Protein AF-A0A1J3IQR0-F1 (afdb_monomer_lite)

Foldseek 3Di:
DVVVVVVVPDDPVCPVLAAPPVVLVVLVVVLVVVVVVVVVVVVVVCVVVCVVVVVPDDDDDDDDPDPPPDDDDPVPCQKDWDWDQDPPDRDTQIAIDGNCCVPDSNVSVNVSRVSVSVRVRSNVVVVVVVVVVVVVVVVVVVVVVVVVVVVVVCVVCVPPDDPPPPDDPVVPPPPPPDDDDDDDDDDDDDDDDDDDDDPDDDDDDD

Secondary structure (DSSP, 8-state):
-HHHHHHHTS-GGGGGGS--HHHHHHHHHHHHHHHHHHHHHHHHHHHHHHHHHTTT-----------------GGG--EEEEEEE-SSSS-EEEEEEETTTTSTTHHHHHHHHHHHHHHHHHHHHHHHHHHHHHHHHHHHHHHHHHHHHHHHHHHH-TT-TT------GGGG----------------------------------

Sequence (206 aa):
KFGKIFKKQMVPEWVEAYMDYNGLKRVLKQIRSYKHGKLTRAASRVSQEAQALHRSFSGLSFHPRHIEHAGGDIEDQVIKVDTVDDDDDSRRLYKTKFLKISEEGGELEESFFRKLDENLNKVNRFYRDKVDEVLEEASLLDKQMDALIALRVKVQRPNADNVNLEKHPSDKVVVDASDSTVRLPGSANTDIVQGIERTSIPEEEA

Organism: Noccaea caerulescens (NCBI:txid107243)

Structure (mmCIF, N/CA/C/O backbone):
data_AF-A0A1J3IQR0-F1
#
_entry.id   AF-A0A1J3IQR0-F1
#
loop_
_atom_site.group_PDB
_atom_site.id
_atom_site.type_symbol
_atom_site.label_atom_id
_atom_site.label_alt_id
_atom_site.label_comp_id
_atom_site.label_asym_id
_atom_site.label_entity_id
_atom_site.label_seq_id
_atom_site.pdbx_PDB_ins_code
_atom_site.Cartn_x
_atom_site.Cartn_y
_atom_site.Cartn_z
_atom_site.occupancy
_atom_site.B_iso_or_equiv
_atom_site.auth_seq_id
_atom_site.auth_comp_id
_atom_site.auth_asym_id
_atom_site.auth_atom_id
_atom_site.pdbx_PDB_model_num
ATOM 1 N N . LYS A 1 1 ? -18.460 7.902 -0.523 1.00 91.19 1 LYS A N 1
ATOM 2 C CA . LYS A 1 1 ? -17.835 8.423 -1.759 1.00 91.19 1 LYS A CA 1
ATOM 3 C C . LYS A 1 1 ? -16.519 7.696 -2.058 1.00 91.19 1 LYS A C 1
ATOM 5 O O . LYS A 1 1 ? -16.532 6.868 -2.956 1.00 91.19 1 LYS A O 1
ATOM 10 N N . PHE A 1 2 ? -15.475 7.857 -1.233 1.00 94.44 2 PHE A N 1
ATOM 11 C CA . PHE A 1 2 ? -14.142 7.255 -1.437 1.00 94.44 2 PHE A CA 1
ATOM 12 C C . PHE A 1 2 ? -14.136 5.763 -1.807 1.00 94.44 2 PHE A C 1
ATOM 14 O O . PHE A 1 2 ? -13.700 5.428 -2.893 1.00 94.44 2 PHE A O 1
ATOM 21 N N . GLY A 1 3 ? -14.709 4.871 -0.987 1.00 93.19 3 GLY A N 1
ATOM 22 C CA . GLY A 1 3 ? -14.643 3.424 -1.264 1.00 93.19 3 GLY A CA 1
ATOM 23 C C . GLY A 1 3 ? -15.242 2.971 -2.608 1.00 93.19 3 GLY A C 1
ATOM 24 O O . GLY A 1 3 ? -14.861 1.921 -3.110 1.00 93.19 3 GLY A O 1
ATOM 25 N N . LYS A 1 4 ? -16.156 3.750 -3.209 1.00 94.31 4 LYS A N 1
ATOM 26 C CA . LYS A 1 4 ? -16.661 3.476 -4.567 1.00 94.31 4 LYS A CA 1
ATOM 27 C C . LYS A 1 4 ? -15.648 3.903 -5.634 1.00 94.31 4 LYS A C 1
ATOM 29 O O . LYS A 1 4 ? -15.462 3.181 -6.601 1.00 94.31 4 LYS A O 1
ATOM 34 N N . ILE A 1 5 ? -15.014 5.061 -5.446 1.00 95.69 5 ILE A N 1
ATOM 35 C CA . ILE A 1 5 ? -13.975 5.591 -6.341 1.00 95.69 5 ILE A CA 1
ATOM 36 C C . ILE A 1 5 ? -12.741 4.691 -6.285 1.00 95.69 5 ILE A C 1
ATOM 38 O O . ILE A 1 5 ? -12.270 4.255 -7.323 1.00 95.69 5 ILE A O 1
ATOM 42 N N . PHE A 1 6 ? -12.311 4.331 -5.075 1.00 94.50 6 PHE A N 1
ATOM 43 C CA . PHE A 1 6 ? -11.181 3.444 -4.827 1.00 94.50 6 PHE A CA 1
ATOM 44 C C . PHE A 1 6 ? -11.299 2.142 -5.625 1.00 94.50 6 PHE A C 1
ATOM 46 O O . PHE A 1 6 ? -10.405 1.829 -6.392 1.00 94.50 6 PHE A O 1
ATOM 53 N N . LYS A 1 7 ? -12.446 1.450 -5.554 1.00 94.12 7 LYS A N 1
ATOM 54 C CA . LYS A 1 7 ? -12.685 0.227 -6.341 1.00 94.12 7 LYS A CA 1
ATOM 55 C C . LYS A 1 7 ? -12.683 0.447 -7.854 1.00 94.12 7 LYS A C 1
ATOM 57 O O . LYS A 1 7 ? -12.247 -0.430 -8.580 1.00 94.12 7 LYS A O 1
ATOM 62 N N . LYS A 1 8 ? -13.206 1.582 -8.331 1.00 95.81 8 LYS A N 1
ATOM 63 C CA . LYS A 1 8 ? -13.244 1.897 -9.769 1.00 95.81 8 LYS A CA 1
ATOM 64 C C . LYS A 1 8 ? -11.861 2.208 -10.343 1.00 95.81 8 LYS A C 1
ATOM 66 O O . LYS A 1 8 ? -11.672 2.042 -11.537 1.00 95.81 8 LYS A O 1
ATOM 71 N N . GLN A 1 9 ? -10.943 2.700 -9.514 1.00 95.94 9 GLN A N 1
ATOM 72 C CA . GLN A 1 9 ? -9.589 3.086 -9.915 1.00 95.94 9 GLN A CA 1
ATOM 73 C C . GLN A 1 9 ? -8.543 1.993 -9.659 1.00 95.94 9 GLN A C 1
ATOM 75 O O . GLN A 1 9 ? -7.365 2.223 -9.911 1.00 95.94 9 GLN A O 1
ATOM 80 N N . MET A 1 10 ? -8.941 0.826 -9.143 1.00 96.00 10 MET A N 1
ATOM 81 C CA . MET A 1 10 ? -8.018 -0.295 -8.977 1.00 96.00 10 MET A CA 1
ATOM 82 C C . MET A 1 10 ? -7.566 -0.817 -10.335 1.00 96.00 10 MET A C 1
ATOM 84 O O . MET A 1 10 ? -8.386 -1.031 -11.227 1.00 96.00 10 MET A O 1
ATOM 88 N N . VAL A 1 11 ? -6.269 -1.081 -10.440 1.00 97.69 11 VAL A N 1
ATOM 89 C CA . VAL A 1 11 ? -5.700 -1.857 -11.541 1.00 97.69 11 VAL A CA 1
ATOM 90 C C . VAL A 1 11 ? -6.171 -3.314 -11.390 1.00 97.69 11 VAL A C 1
ATOM 92 O O . VAL A 1 11 ? -5.931 -3.890 -10.322 1.00 97.69 11 VAL A O 1
ATOM 95 N N . PRO A 1 12 ? -6.873 -3.901 -12.383 1.00 96.81 12 PRO A N 1
ATOM 96 C CA . PRO A 1 12 ? -7.447 -5.250 -12.290 1.00 96.81 12 PRO A CA 1
ATOM 97 C C . PRO A 1 12 ? -6.437 -6.334 -11.905 1.00 96.81 12 PRO A C 1
ATOM 99 O O . PRO A 1 12 ? -6.757 -7.238 -11.137 1.00 96.81 12 PRO A O 1
ATOM 102 N N . GLU A 1 13 ? -5.209 -6.202 -12.387 1.00 97.06 13 GLU A N 1
ATOM 103 C CA . GLU A 1 13 ? -4.102 -7.128 -12.171 1.00 97.06 13 GLU A CA 1
ATOM 104 C C . GLU A 1 13 ? -3.573 -7.077 -10.732 1.00 97.06 13 GLU A C 1
ATOM 106 O O . GLU A 1 13 ? -2.943 -8.023 -10.269 1.00 97.06 13 GLU A O 1
ATOM 111 N N . TRP A 1 14 ? -3.829 -5.986 -10.003 1.00 97.12 14 TRP A N 1
ATOM 112 C CA . TRP A 1 14 ? -3.255 -5.728 -8.678 1.00 97.12 14 TRP A CA 1
ATOM 113 C C . TRP A 1 14 ? -4.305 -5.611 -7.582 1.00 97.12 14 TRP A C 1
ATOM 115 O O . TRP A 1 14 ? -3.983 -5.198 -6.470 1.00 97.12 14 TRP A O 1
ATOM 125 N N . VAL A 1 15 ? -5.564 -5.968 -7.861 1.00 95.44 15 VAL A N 1
ATOM 126 C CA . VAL A 1 15 ? -6.680 -5.860 -6.903 1.00 95.44 15 VAL A CA 1
ATOM 127 C C . VAL A 1 15 ? 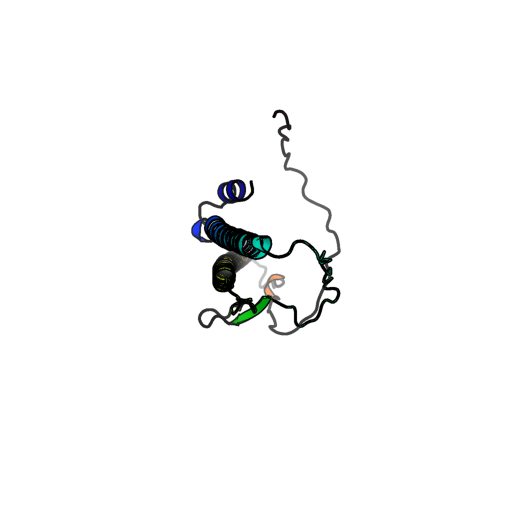-6.325 -6.497 -5.558 1.00 95.44 15 VAL A C 1
ATOM 129 O O . VAL A 1 15 ? -6.624 -5.929 -4.506 1.00 95.44 15 VAL A O 1
ATOM 132 N N . GLU A 1 16 ? -5.637 -7.637 -5.588 1.00 94.56 16 GLU A N 1
ATOM 133 C CA . GLU A 1 16 ? -5.210 -8.356 -4.392 1.00 94.56 16 GLU A CA 1
ATOM 134 C C . GLU A 1 16 ? -4.134 -7.632 -3.592 1.00 94.56 16 GLU A C 1
ATOM 136 O O . GLU A 1 16 ? -4.056 -7.873 -2.397 1.00 94.56 16 GLU A O 1
ATOM 141 N N . ALA A 1 17 ? -3.354 -6.724 -4.178 1.00 96.38 17 ALA A N 1
ATOM 142 C CA . ALA A 1 17 ? -2.321 -5.961 -3.483 1.00 96.38 17 ALA A CA 1
ATOM 143 C C . ALA A 1 17 ? -2.864 -4.711 -2.771 1.00 96.38 17 ALA A C 1
ATOM 145 O O . ALA A 1 17 ? -2.250 -4.218 -1.824 1.00 96.38 17 ALA A O 1
ATOM 146 N N . TYR A 1 18 ? -4.039 -4.213 -3.169 1.00 97.00 18 TYR A N 1
ATOM 147 C CA . TYR A 1 18 ? -4.648 -3.049 -2.529 1.00 97.00 18 TYR A CA 1
ATOM 148 C C . TYR A 1 18 ? -5.092 -3.330 -1.080 1.00 97.00 18 TYR A C 1
ATOM 150 O O . TYR A 1 18 ? -5.371 -4.459 -0.658 1.00 97.00 18 TYR A O 1
ATOM 158 N N . MET A 1 19 ? -5.200 -2.245 -0.312 1.00 96.38 19 MET A N 1
ATOM 159 C CA . MET A 1 19 ? -5.720 -2.228 1.057 1.00 96.38 19 MET A CA 1
ATOM 160 C C . MET A 1 19 ? -7.204 -2.630 1.119 1.00 96.38 19 MET A C 1
ATOM 162 O O . MET A 1 19 ? -8.038 -2.105 0.374 1.00 96.38 19 MET A O 1
ATOM 166 N N . ASP A 1 20 ? -7.575 -3.465 2.095 1.00 95.44 20 ASP A N 1
ATOM 167 C CA . ASP A 1 20 ? -8.969 -3.774 2.425 1.00 95.44 20 ASP A CA 1
ATOM 168 C C . ASP A 1 20 ? -9.644 -2.615 3.177 1.00 95.44 20 ASP A C 1
ATOM 170 O O . ASP A 1 20 ? -9.909 -2.635 4.385 1.00 95.44 20 ASP A O 1
ATOM 174 N N . TYR A 1 21 ? -9.992 -1.581 2.415 1.00 95.44 21 TYR A N 1
ATOM 175 C CA . TYR A 1 21 ? -10.710 -0.416 2.920 1.00 95.44 21 TYR A CA 1
ATOM 176 C C . TYR A 1 21 ? -12.048 -0.781 3.592 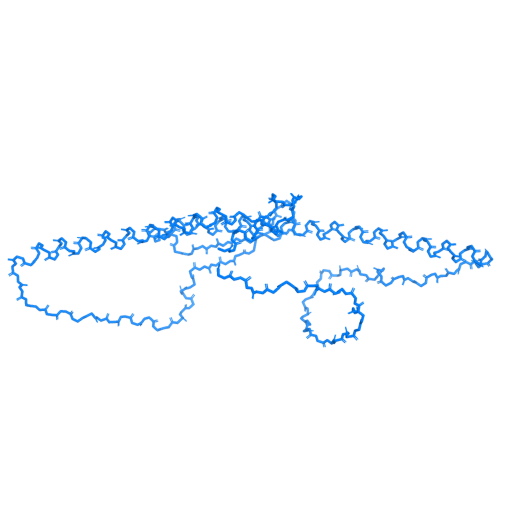1.00 95.44 21 TYR A C 1
ATOM 178 O O . TYR A 1 21 ? -12.469 -0.132 4.554 1.00 95.44 21 TYR A O 1
ATOM 186 N N . ASN A 1 22 ? -12.755 -1.805 3.096 1.00 93.31 22 ASN A N 1
ATOM 187 C CA . ASN A 1 22 ? -14.066 -2.166 3.640 1.00 93.31 22 ASN A CA 1
ATOM 188 C C . ASN A 1 22 ? -13.936 -2.903 4.973 1.00 93.31 22 ASN A C 1
ATOM 190 O O . ASN A 1 22 ? -14.761 -2.670 5.862 1.00 93.31 22 ASN A O 1
ATOM 194 N N . GLY A 1 23 ? -12.916 -3.748 5.121 1.00 92.62 23 GLY A N 1
ATOM 195 C CA . GLY A 1 23 ? -12.539 -4.370 6.385 1.00 92.62 23 GLY A CA 1
ATOM 196 C C . GLY A 1 23 ? -12.196 -3.328 7.439 1.00 92.62 23 GLY A C 1
ATOM 197 O O . GLY A 1 23 ? -12.843 -3.294 8.487 1.00 92.62 23 GLY A O 1
ATOM 198 N N . LEU A 1 24 ? -11.283 -2.402 7.130 1.00 95.06 24 LEU A N 1
ATOM 199 C CA . LEU A 1 24 ? -10.903 -1.315 8.046 1.00 95.06 24 LEU A CA 1
ATOM 200 C C . LEU A 1 24 ? -12.111 -0.462 8.454 1.00 95.06 24 LEU A C 1
ATOM 202 O O . LEU A 1 24 ? -12.362 -0.225 9.638 1.00 95.06 24 LEU A O 1
ATOM 206 N N . LYS A 1 25 ? -12.945 -0.073 7.483 1.00 94.62 25 LYS A N 1
ATOM 207 C CA . LYS A 1 25 ? -14.176 0.680 7.747 1.00 94.62 25 LYS A CA 1
ATOM 208 C C . LYS A 1 25 ? -15.161 -0.087 8.633 1.00 94.62 25 LYS A C 1
ATOM 210 O O . LYS A 1 25 ? -15.891 0.535 9.405 1.00 94.62 25 LYS A O 1
ATOM 215 N N . ARG A 1 26 ? -15.233 -1.415 8.510 1.00 94.12 26 ARG A N 1
ATOM 216 C CA . ARG A 1 26 ? -16.105 -2.259 9.339 1.00 94.12 26 ARG A CA 1
ATOM 217 C C . ARG A 1 26 ? -15.668 -2.224 10.799 1.00 94.12 26 ARG A C 1
ATOM 219 O O . ARG A 1 26 ? -16.522 -2.023 11.656 1.00 94.12 26 ARG A O 1
ATOM 226 N N . VAL A 1 27 ? -14.366 -2.336 11.058 1.00 92.25 27 VAL A N 1
ATOM 227 C CA . VAL A 1 27 ? -13.814 -2.273 12.420 1.00 92.25 27 VAL A CA 1
ATOM 228 C C . VAL A 1 27 ? -14.083 -0.905 13.050 1.00 92.25 27 VAL A C 1
ATOM 230 O O . VAL A 1 27 ? -14.601 -0.831 14.160 1.00 92.25 27 VAL A O 1
ATOM 233 N N . LEU A 1 28 ? -13.885 0.189 12.305 1.00 93.00 28 LEU A N 1
ATOM 234 C CA . LEU A 1 28 ? -14.217 1.537 12.792 1.00 93.00 28 LEU A CA 1
ATOM 235 C C . LEU A 1 28 ? -15.699 1.694 13.164 1.00 93.00 28 LEU A C 1
ATOM 237 O O . LEU A 1 28 ? -16.033 2.345 14.155 1.00 93.00 28 LEU A O 1
ATOM 241 N N . LYS A 1 29 ? -16.611 1.091 12.392 1.00 94.00 29 LYS A N 1
ATOM 242 C CA . LYS A 1 29 ? -18.037 1.087 12.746 1.00 94.00 29 LYS A CA 1
ATOM 243 C C . LYS A 1 29 ? -18.302 0.308 14.031 1.00 94.00 29 LYS A C 1
ATOM 245 O O . LYS A 1 29 ? -19.099 0.775 14.836 1.00 94.00 29 LYS A O 1
ATOM 250 N N . GLN A 1 30 ? -17.645 -0.836 14.225 1.00 91.50 30 GLN A N 1
ATOM 251 C CA . GLN A 1 30 ? -17.775 -1.634 15.448 1.00 91.50 30 GLN A CA 1
ATOM 252 C C . GLN A 1 30 ? -17.313 -0.840 16.675 1.00 91.50 30 GLN A C 1
ATOM 254 O O . GLN A 1 30 ? -18.070 -0.746 17.639 1.00 91.50 30 GLN A O 1
ATOM 259 N N . ILE A 1 31 ? -16.154 -0.176 16.595 1.00 89.88 31 ILE A N 1
ATOM 260 C CA . ILE A 1 31 ? -15.646 0.717 17.652 1.00 89.88 31 ILE A CA 1
ATOM 261 C C . ILE A 1 31 ? -16.669 1.816 17.967 1.00 89.88 31 ILE A C 1
ATOM 263 O O . ILE A 1 31 ? -17.026 2.039 19.125 1.00 89.88 31 ILE A O 1
ATOM 267 N N . ARG A 1 32 ? -17.206 2.487 16.938 1.00 90.94 32 ARG A N 1
ATOM 268 C CA . ARG A 1 32 ? -18.213 3.544 17.126 1.00 90.94 32 ARG A CA 1
ATOM 269 C C . ARG A 1 32 ? -19.480 3.020 17.809 1.00 90.94 32 ARG A C 1
ATOM 271 O O . ARG A 1 32 ? -19.982 3.664 18.729 1.00 90.94 32 ARG A O 1
ATOM 278 N N . SER A 1 33 ? -20.007 1.883 17.356 1.00 90.69 33 SER A N 1
ATOM 279 C CA . SER A 1 33 ? -21.204 1.262 17.934 1.00 90.69 33 SER A CA 1
ATOM 280 C C . SER A 1 33 ? -20.985 0.860 19.391 1.00 90.69 33 SER A C 1
ATOM 282 O O . SER A 1 33 ? -21.850 1.120 20.225 1.00 90.69 33 SER A O 1
ATOM 284 N N . TYR A 1 34 ? -19.816 0.303 19.708 1.00 87.69 34 TYR A N 1
ATOM 285 C CA . TYR A 1 34 ? -19.435 -0.063 21.068 1.00 87.69 34 TYR A CA 1
ATOM 286 C C . TYR A 1 34 ? -19.413 1.157 22.002 1.00 87.69 34 TYR A C 1
ATOM 288 O O . TYR A 1 34 ? -20.077 1.164 23.041 1.00 87.69 34 TYR A O 1
ATOM 296 N N . LYS A 1 35 ? -18.749 2.246 21.587 1.00 86.00 35 LYS A N 1
ATOM 297 C CA . LYS A 1 35 ? -18.692 3.496 22.365 1.00 86.00 35 LYS A CA 1
ATOM 298 C C . LYS A 1 35 ? -20.074 4.111 22.588 1.00 86.00 35 LYS A C 1
ATOM 300 O O . LYS A 1 35 ? -20.382 4.562 23.689 1.00 86.00 35 LYS A O 1
ATOM 305 N N . HIS A 1 36 ? -20.939 4.090 21.574 1.00 83.31 36 HIS A N 1
ATOM 306 C CA . HIS A 1 36 ? -22.300 4.615 21.702 1.00 83.31 36 HIS A CA 1
ATOM 307 C C . HIS A 1 36 ? -23.188 3.757 22.626 1.00 83.31 36 HIS A C 1
ATOM 309 O O . HIS A 1 36 ? -23.952 4.295 23.431 1.00 83.31 36 HIS A O 1
ATOM 315 N N . GLY A 1 37 ? -23.047 2.427 22.579 1.00 80.00 37 GLY A N 1
ATOM 316 C CA . GLY A 1 37 ? -23.699 1.510 23.522 1.00 80.00 37 GLY A CA 1
ATOM 317 C C . GLY A 1 37 ? -23.274 1.745 24.978 1.00 80.00 37 GLY A C 1
ATOM 318 O O . GLY A 1 37 ? -24.093 1.671 25.894 1.00 80.00 37 GLY A O 1
ATOM 319 N N . LYS A 1 38 ? -22.007 2.110 25.208 1.00 77.38 38 LYS A N 1
ATOM 320 C CA . LYS A 1 38 ? -21.496 2.455 26.544 1.00 77.38 38 LYS A CA 1
ATOM 321 C C . LYS A 1 38 ? -22.139 3.730 27.097 1.00 77.38 38 LYS A C 1
ATOM 323 O O . LYS A 1 38 ? -22.610 3.722 28.234 1.00 77.38 38 LYS A O 1
ATOM 328 N N . LEU A 1 39 ? -22.209 4.794 26.292 1.00 69.75 39 LEU A N 1
ATOM 329 C CA . LEU A 1 39 ? -22.808 6.073 26.702 1.00 69.75 39 LEU A CA 1
ATOM 330 C C . LEU A 1 39 ? -24.297 5.932 27.043 1.00 69.75 39 LEU A C 1
ATOM 332 O O . LEU A 1 39 ? -24.757 6.460 28.053 1.00 69.75 39 LEU A O 1
ATOM 336 N N . THR A 1 40 ? -25.041 5.173 26.240 1.00 68.88 40 THR A N 1
ATOM 337 C CA . THR A 1 40 ? -26.475 4.930 26.469 1.00 68.88 40 THR A CA 1
ATOM 338 C C . THR A 1 40 ? -26.729 4.082 27.720 1.00 68.88 40 THR A C 1
ATOM 340 O O . THR A 1 40 ? -27.617 4.407 28.508 1.00 68.88 40 THR A O 1
ATOM 343 N N . ARG A 1 41 ? -25.903 3.056 27.981 1.00 61.97 41 ARG A N 1
ATOM 344 C CA . ARG A 1 41 ? -25.962 2.261 29.223 1.00 61.97 41 ARG A CA 1
ATOM 345 C C . ARG A 1 41 ? -25.614 3.087 30.464 1.00 61.97 41 ARG A C 1
ATOM 347 O O . ARG A 1 41 ? -26.267 2.936 31.494 1.00 61.97 41 ARG A O 1
ATOM 354 N N . ALA A 1 42 ? -24.607 3.953 30.378 1.00 64.81 42 ALA A N 1
ATOM 355 C CA . ALA A 1 42 ? -24.228 4.842 31.474 1.00 64.81 42 ALA A CA 1
ATOM 356 C C . ALA A 1 42 ? -25.344 5.854 31.790 1.00 64.81 42 ALA A C 1
ATOM 358 O O . ALA A 1 42 ? -25.734 5.986 32.947 1.00 64.81 42 ALA A O 1
ATOM 359 N N . ALA A 1 43 ? -25.932 6.485 30.768 1.00 62.22 43 ALA A N 1
ATOM 360 C CA . ALA A 1 43 ? -27.056 7.408 30.933 1.00 62.22 43 ALA A CA 1
ATOM 361 C C . ALA A 1 43 ? -28.305 6.725 31.523 1.00 62.22 43 ALA A C 1
ATOM 363 O O . ALA A 1 43 ? -28.979 7.297 32.377 1.00 62.22 43 ALA A O 1
ATOM 364 N N . SER A 1 44 ? -28.590 5.481 31.123 1.00 61.09 44 SER A N 1
ATOM 365 C CA . SER A 1 44 ? -29.705 4.700 31.673 1.00 61.09 44 SER A CA 1
ATOM 366 C C . SER A 1 44 ? -29.506 4.341 33.150 1.00 61.09 44 SER A C 1
ATOM 368 O O . SER A 1 44 ? -30.463 4.428 33.917 1.00 61.09 44 SER A O 1
ATOM 370 N N . ARG A 1 45 ? -28.276 4.009 33.574 1.00 58.84 45 ARG A N 1
ATOM 371 C CA . ARG A 1 45 ? -27.957 3.755 34.992 1.00 58.84 45 ARG A CA 1
ATOM 372 C C . ARG A 1 45 ? -28.083 5.014 35.841 1.00 58.84 45 ARG A C 1
ATOM 374 O O . ARG A 1 45 ? -28.763 4.976 36.858 1.00 58.84 45 ARG A O 1
ATOM 381 N N . VAL A 1 46 ? -27.527 6.135 35.378 1.00 60.19 46 VAL A N 1
ATOM 382 C CA . VAL A 1 46 ? -27.661 7.432 36.060 1.00 60.19 46 VAL A CA 1
ATOM 383 C C . VAL A 1 46 ? -29.129 7.850 36.155 1.00 60.19 46 VAL A C 1
ATOM 385 O O . VAL A 1 46 ? -29.548 8.370 37.179 1.00 60.19 46 VAL A O 1
ATOM 388 N N . SER A 1 47 ? -29.943 7.580 35.130 1.00 57.75 47 SER A N 1
ATOM 389 C CA . SER A 1 47 ? -31.378 7.878 35.161 1.00 57.75 47 SER A CA 1
ATOM 390 C C . SER A 1 47 ? -32.152 6.993 36.148 1.00 57.75 47 SER A C 1
ATOM 392 O O . SER A 1 47 ? -33.001 7.512 36.866 1.00 57.75 47 SER A O 1
ATOM 394 N N . GLN A 1 48 ? -31.850 5.693 36.241 1.00 56.69 48 GLN A N 1
ATOM 395 C CA . GLN A 1 48 ? -32.478 4.794 37.221 1.00 56.69 48 GLN A CA 1
ATOM 396 C C . GLN A 1 48 ? -32.062 5.116 38.660 1.00 56.69 48 GLN A C 1
ATOM 398 O O . GLN A 1 48 ? -32.892 5.094 39.565 1.00 56.69 48 GLN A O 1
ATOM 403 N N . GLU A 1 49 ? -30.794 5.459 38.872 1.00 53.84 49 GLU A N 1
ATOM 404 C CA . GLU A 1 49 ? -30.251 5.826 40.180 1.00 53.84 49 GLU A CA 1
ATOM 405 C C . GLU A 1 49 ? -30.740 7.218 40.614 1.00 53.84 49 GLU A C 1
ATOM 407 O O . GLU A 1 49 ? -31.161 7.398 41.755 1.00 53.84 49 GLU A O 1
ATOM 412 N N . ALA A 1 50 ? -30.838 8.174 39.682 1.00 54.50 50 ALA A N 1
ATOM 413 C CA . ALA A 1 50 ? -31.492 9.458 39.916 1.00 54.50 50 ALA A CA 1
ATOM 414 C C . ALA A 1 50 ? -32.987 9.292 40.218 1.00 54.50 50 ALA A C 1
ATOM 416 O O . ALA A 1 50 ? -33.479 9.971 41.108 1.00 54.50 50 ALA A O 1
ATOM 417 N N . GLN A 1 51 ? -33.707 8.378 39.552 1.00 54.22 51 GLN A N 1
ATOM 418 C CA . GLN A 1 51 ? -35.113 8.074 39.866 1.00 54.22 51 GLN A CA 1
ATOM 419 C C . GLN A 1 51 ? -35.281 7.369 41.223 1.00 54.22 51 GLN A C 1
ATOM 421 O O . GLN A 1 51 ? -36.257 7.636 41.924 1.00 54.22 51 GLN A O 1
ATOM 426 N N . ALA A 1 52 ? -34.333 6.519 41.629 1.00 55.62 52 ALA A N 1
ATOM 427 C CA . ALA A 1 52 ? -34.327 5.890 42.950 1.00 55.62 52 ALA A CA 1
ATOM 428 C C . ALA A 1 52 ? -34.027 6.899 44.078 1.00 55.62 52 ALA A C 1
ATOM 430 O O . ALA A 1 52 ? -34.625 6.819 45.151 1.00 55.62 52 ALA A O 1
ATOM 431 N N . LEU A 1 53 ? -33.153 7.880 43.826 1.00 53.25 53 LEU A N 1
ATOM 432 C CA . LEU A 1 53 ? -32.767 8.919 44.791 1.00 53.25 53 LEU A CA 1
ATOM 433 C C . LEU A 1 53 ? -33.721 10.132 44.802 1.00 53.25 53 LEU A C 1
ATOM 435 O O . LEU A 1 53 ? -33.858 10.794 45.833 1.00 53.25 53 LEU A O 1
ATOM 439 N N . HIS A 1 54 ? -34.466 10.383 43.716 1.00 47.25 54 HIS A N 1
ATOM 440 C CA . HIS A 1 54 ? -35.483 11.447 43.649 1.00 47.25 54 HIS A CA 1
ATOM 441 C C . HIS A 1 54 ? -36.727 11.190 44.509 1.00 47.25 54 HIS A C 1
ATOM 443 O O . HIS A 1 54 ? -37.601 12.054 44.588 1.00 47.25 54 HIS A O 1
ATOM 449 N N . ARG A 1 55 ? -36.826 10.032 45.175 1.00 54.56 55 ARG A N 1
ATOM 450 C CA . ARG A 1 55 ? -37.929 9.744 46.099 1.00 54.56 55 ARG A CA 1
ATOM 451 C C . ARG A 1 55 ? -37.752 10.383 47.484 1.00 54.56 55 ARG A C 1
ATOM 453 O O . ARG A 1 55 ? -38.727 10.384 48.229 1.00 54.56 55 ARG A O 1
ATOM 460 N N . SER A 1 56 ? -36.588 10.965 47.816 1.00 46.69 56 SER A N 1
ATOM 461 C CA . SER A 1 56 ? -36.384 11.490 49.179 1.00 46.69 56 SER A CA 1
ATOM 462 C C . SER A 1 56 ? -35.786 12.889 49.343 1.00 46.69 56 SER A C 1
ATOM 464 O O . SER A 1 56 ? -36.074 13.463 50.383 1.00 46.69 56 SER A O 1
ATOM 466 N N . PHE A 1 57 ? -35.034 13.501 48.415 1.00 46.25 57 PHE A N 1
ATOM 467 C CA . PHE A 1 57 ? -34.491 14.856 48.669 1.00 46.25 57 PHE A CA 1
ATOM 468 C C . PHE A 1 57 ? -34.274 15.682 47.388 1.00 46.25 57 PHE A C 1
ATOM 470 O O . PHE A 1 57 ? -33.232 15.597 46.744 1.00 46.25 57 PHE A O 1
ATOM 477 N N . SER A 1 58 ? -35.247 16.531 47.039 1.00 48.91 58 SER A N 1
ATOM 478 C CA . SER A 1 58 ? -35.064 17.615 46.064 1.00 48.91 58 SER A CA 1
ATOM 479 C C . SER A 1 58 ? -34.493 18.842 46.766 1.00 48.91 58 SER A C 1
ATOM 481 O O . SER A 1 58 ? -35.216 19.563 47.449 1.00 48.91 58 SER A O 1
ATOM 483 N N . GLY A 1 59 ? -33.202 19.092 46.574 1.00 51.69 59 GLY A N 1
ATOM 484 C CA . GLY A 1 59 ? -32.580 20.352 46.959 1.00 51.69 59 GLY A CA 1
ATOM 485 C C . GLY A 1 59 ? -31.089 20.204 47.179 1.00 51.69 59 GLY A C 1
ATOM 486 O O . GLY A 1 59 ? -30.682 20.013 48.313 1.00 51.69 59 GLY A O 1
ATOM 487 N N . LEU A 1 60 ? -30.301 20.274 46.103 1.00 47.78 60 LEU A N 1
ATOM 488 C CA . LEU A 1 60 ? -28.940 20.828 46.068 1.00 47.78 60 LEU A CA 1
ATOM 489 C C . LEU A 1 60 ? -28.430 20.755 44.621 1.00 47.78 60 LEU A C 1
ATOM 491 O O . LEU A 1 60 ? -28.127 19.691 44.085 1.00 47.78 60 LEU A O 1
ATOM 495 N N . SER A 1 61 ? -28.388 21.912 43.971 1.00 43.59 61 SER A N 1
ATOM 496 C CA . SER A 1 61 ? -27.882 22.104 42.616 1.00 43.59 61 SER A CA 1
ATOM 497 C C . SER A 1 61 ? -26.368 21.872 42.586 1.00 43.59 61 SER A C 1
ATOM 499 O O . SER A 1 61 ? -25.615 22.666 43.145 1.00 43.59 61 SER A O 1
ATOM 501 N N . PHE A 1 62 ? -25.903 20.815 41.919 1.00 39.28 62 PHE A N 1
ATOM 502 C CA . PHE A 1 62 ? -24.477 20.610 41.657 1.00 39.28 62 PHE A CA 1
ATOM 503 C C . PHE A 1 62 ? -24.087 21.253 40.322 1.00 39.28 62 PHE A C 1
ATOM 505 O O . PHE A 1 62 ? -24.557 20.858 39.257 1.00 39.28 62 PHE A O 1
ATOM 512 N N . HIS A 1 63 ? -23.216 22.260 40.391 1.00 42.53 63 HIS A N 1
ATOM 513 C CA . HIS A 1 63 ? -22.525 22.830 39.237 1.00 42.53 63 HIS A CA 1
ATOM 514 C C . HIS A 1 63 ? -21.546 21.794 38.656 1.00 42.53 63 HIS A C 1
ATOM 516 O O . HIS A 1 63 ? -20.692 21.300 39.401 1.00 42.53 63 HIS A O 1
ATOM 522 N N . PRO A 1 64 ? -21.594 21.475 37.350 1.00 42.75 64 PRO A N 1
ATOM 523 C CA . PRO A 1 64 ? -20.558 20.668 36.727 1.00 42.75 64 PRO A CA 1
ATOM 524 C C . PRO A 1 64 ? -19.279 21.504 36.635 1.00 42.75 64 PRO A C 1
ATOM 526 O O . PRO A 1 64 ? -19.236 22.517 35.938 1.00 42.75 64 PRO A O 1
ATOM 529 N N . ARG A 1 65 ? -18.223 21.085 37.341 1.00 39.72 65 ARG A N 1
ATOM 530 C CA . ARG A 1 65 ? -16.871 21.589 37.082 1.00 39.72 65 ARG A CA 1
ATOM 531 C C . ARG A 1 65 ? -16.433 21.094 35.707 1.00 39.72 65 ARG A C 1
ATOM 533 O O . ARG A 1 65 ? -16.262 19.897 35.496 1.00 39.72 65 ARG A O 1
ATOM 540 N N . HIS A 1 66 ? -16.271 22.045 34.799 1.00 39.81 66 HIS A N 1
ATOM 541 C CA . HIS A 1 66 ? -15.561 21.905 33.540 1.00 39.81 66 HIS A CA 1
ATOM 542 C C . HIS A 1 66 ? -14.106 21.518 33.857 1.00 39.81 66 HIS A C 1
ATOM 544 O O . HIS A 1 66 ? -13.367 22.312 34.436 1.00 39.81 66 HIS A O 1
ATOM 550 N N . ILE A 1 67 ? -13.719 20.272 33.570 1.00 45.00 67 ILE A N 1
ATOM 551 C CA . ILE A 1 67 ? -12.309 19.872 33.561 1.00 45.00 67 ILE A CA 1
ATOM 552 C C . ILE A 1 67 ? -11.799 20.184 32.160 1.00 45.00 67 ILE A C 1
ATOM 554 O O . ILE A 1 67 ? -11.973 19.412 31.219 1.00 45.00 67 ILE A O 1
ATOM 558 N N . GLU A 1 68 ? -11.218 21.370 32.030 1.00 43.03 68 GLU A N 1
ATOM 559 C CA . GLU A 1 68 ? -10.389 21.740 30.893 1.00 43.03 68 GLU A CA 1
ATOM 560 C C . GLU A 1 68 ? -9.069 20.988 31.029 1.00 43.03 68 GLU A C 1
ATOM 562 O O . GLU A 1 68 ? -8.229 21.325 31.862 1.00 43.03 68 GLU A O 1
ATOM 567 N N . HIS A 1 69 ? -8.881 19.946 30.223 1.00 45.97 69 HIS A N 1
ATOM 568 C CA . HIS A 1 69 ? -7.554 19.387 29.999 1.00 45.97 69 HIS A CA 1
ATOM 569 C C . HIS A 1 69 ? -6.787 20.329 29.066 1.00 45.97 69 HIS A C 1
ATOM 571 O O . HIS A 1 69 ? -6.770 20.165 27.848 1.00 45.97 69 HIS A O 1
ATOM 577 N N . ALA A 1 70 ? -6.194 21.360 29.664 1.00 48.56 70 ALA A N 1
ATOM 578 C CA . ALA A 1 70 ? -5.148 22.168 29.064 1.00 48.56 70 ALA A CA 1
ATOM 579 C C . ALA A 1 70 ? -3.789 21.584 29.477 1.00 48.56 70 ALA A C 1
ATOM 581 O O . ALA A 1 70 ? -3.461 21.561 30.661 1.00 48.56 70 ALA A O 1
ATOM 582 N N . GLY A 1 71 ? -3.005 21.121 28.503 1.00 41.62 71 GLY A N 1
ATOM 583 C CA . GLY A 1 71 ? -1.621 20.691 28.712 1.00 41.62 71 GLY A CA 1
ATOM 584 C C . GLY A 1 71 ? -1.304 19.414 27.949 1.00 41.62 71 GLY A C 1
ATOM 585 O O . GLY A 1 71 ? -1.585 18.325 28.430 1.00 41.62 71 GLY A O 1
ATOM 586 N N . GLY A 1 72 ? -0.735 19.558 26.750 1.00 49.12 72 GLY A N 1
ATOM 587 C CA . GLY A 1 72 ? -0.155 18.444 26.005 1.00 49.12 72 GLY A CA 1
ATOM 588 C C . GLY A 1 72 ? 1.083 17.939 26.733 1.00 49.12 72 GLY A C 1
ATOM 589 O O . GLY A 1 72 ? 2.176 18.460 26.526 1.00 49.12 72 GLY A O 1
ATOM 590 N N . ASP A 1 73 ? 0.875 16.968 27.614 1.00 50.22 73 ASP A N 1
ATOM 591 C CA . ASP A 1 73 ? 1.927 16.205 28.263 1.00 50.22 73 ASP A CA 1
ATOM 592 C C . ASP A 1 73 ? 2.386 15.074 27.331 1.00 50.22 73 ASP A C 1
ATOM 594 O O . ASP A 1 73 ? 1.591 14.454 26.623 1.00 50.22 73 ASP A O 1
ATOM 598 N N . ILE A 1 74 ? 3.686 14.798 27.330 1.00 52.34 74 ILE A N 1
ATOM 599 C CA . ILE A 1 74 ? 4.329 13.735 26.546 1.00 52.34 74 ILE A CA 1
ATOM 600 C C . ILE A 1 74 ? 3.774 12.355 26.965 1.00 52.34 74 ILE A C 1
ATOM 602 O O . ILE A 1 74 ? 3.829 11.408 26.176 1.00 52.34 74 ILE A O 1
ATOM 606 N N . GLU A 1 75 ? 3.171 12.273 28.158 1.00 52.91 75 GLU A N 1
ATOM 607 C CA . GLU A 1 75 ? 2.441 11.124 28.708 1.00 52.91 75 GLU A CA 1
ATOM 608 C C . GLU A 1 75 ? 1.080 10.837 28.035 1.00 52.91 75 GLU A C 1
ATOM 610 O O . GLU A 1 75 ? 0.565 9.728 28.168 1.00 52.91 75 GLU A O 1
ATOM 615 N N . ASP A 1 76 ? 0.511 11.759 27.244 1.00 60.62 76 ASP A N 1
ATOM 616 C CA . ASP A 1 76 ? -0.764 11.532 26.531 1.00 60.62 76 ASP A CA 1
ATOM 617 C C . ASP A 1 76 ? -0.573 10.890 25.137 1.00 60.62 76 ASP A C 1
ATOM 619 O O . ASP A 1 76 ? -1.494 10.814 24.318 1.00 60.62 76 ASP A O 1
ATOM 623 N N . GLN A 1 77 ? 0.631 10.389 24.835 1.00 60.97 77 GLN A N 1
ATOM 624 C CA . GLN A 1 77 ? 0.897 9.641 23.604 1.00 60.97 77 GLN A CA 1
ATOM 625 C C . GLN A 1 77 ? 0.192 8.282 23.622 1.00 60.97 77 GLN A C 1
ATOM 627 O O . GLN A 1 77 ? 0.716 7.274 24.074 1.00 60.97 77 GLN A O 1
ATOM 632 N N . VAL A 1 78 ? -1.016 8.234 23.069 1.00 79.00 78 VAL A N 1
ATOM 633 C CA . VAL A 1 78 ? -1.837 7.014 23.011 1.00 79.00 78 VAL A CA 1
ATOM 634 C C . VAL A 1 78 ? -1.339 6.002 21.970 1.00 79.00 78 VAL A C 1
ATOM 636 O O . VAL A 1 78 ? -1.654 4.813 22.049 1.00 79.00 78 VAL A O 1
ATOM 639 N N . ILE A 1 79 ? -0.594 6.464 20.967 1.00 87.19 79 ILE A N 1
ATOM 640 C CA . ILE A 1 79 ? -0.204 5.680 19.793 1.00 87.19 79 ILE A CA 1
ATOM 641 C C . ILE A 1 79 ? 1.302 5.815 19.601 1.00 87.19 79 ILE A C 1
ATOM 643 O O . ILE A 1 79 ? 1.804 6.921 19.415 1.00 87.19 79 ILE A O 1
ATOM 647 N N . LYS A 1 80 ? 2.004 4.682 19.587 1.00 88.69 80 LYS A N 1
ATOM 648 C CA . LYS A 1 80 ? 3.426 4.599 19.251 1.00 88.69 80 LYS A CA 1
ATOM 649 C C . LYS A 1 80 ? 3.603 3.754 17.995 1.00 88.69 80 LYS A C 1
ATOM 651 O O . LYS A 1 80 ? 3.056 2.660 17.923 1.00 88.69 80 LYS A O 1
ATOM 656 N N . VAL A 1 81 ? 4.373 4.235 17.024 1.00 90.19 81 VAL A N 1
ATOM 657 C CA . VAL A 1 81 ? 4.694 3.486 15.800 1.00 90.19 81 VAL A CA 1
ATOM 658 C C . VAL A 1 81 ? 6.161 3.079 15.846 1.00 90.19 81 VAL A C 1
ATOM 660 O O . VAL A 1 81 ? 7.033 3.930 15.995 1.00 90.19 81 VAL A O 1
ATOM 663 N N . ASP A 1 82 ? 6.418 1.782 15.720 1.00 90.12 82 ASP A N 1
ATOM 664 C CA . ASP A 1 82 ? 7.750 1.195 15.652 1.00 90.12 82 ASP A CA 1
ATOM 665 C C . ASP A 1 82 ? 8.000 0.651 14.233 1.00 90.12 82 ASP A C 1
ATOM 667 O O . ASP A 1 82 ? 7.072 0.238 13.530 1.00 90.12 82 ASP A O 1
ATOM 671 N N . THR A 1 83 ? 9.267 0.619 13.822 1.00 89.56 83 THR A N 1
ATOM 672 C CA . THR A 1 83 ? 9.714 -0.129 12.640 1.00 89.56 83 THR A CA 1
ATOM 673 C C . THR A 1 83 ? 10.437 -1.384 13.095 1.00 89.56 83 THR A C 1
ATOM 675 O O . THR A 1 83 ? 11.357 -1.288 13.907 1.00 89.56 83 THR A O 1
ATOM 678 N N . VAL A 1 84 ? 10.027 -2.534 12.577 1.00 87.06 84 VAL A N 1
ATOM 679 C CA . VAL A 1 84 ? 10.607 -3.847 12.872 1.00 87.06 84 VAL A CA 1
ATOM 680 C C . VAL A 1 84 ? 11.232 -4.376 11.590 1.00 87.06 84 VAL A C 1
ATOM 682 O O . VAL A 1 84 ? 10.655 -4.186 10.522 1.00 87.06 84 VAL A O 1
ATOM 685 N N . ASP A 1 85 ? 12.397 -4.999 11.677 1.00 84.12 85 ASP A N 1
ATOM 686 C CA . ASP A 1 85 ? 12.998 -5.653 10.518 1.00 84.12 85 ASP A CA 1
ATOM 687 C C . ASP A 1 85 ? 12.235 -6.954 10.213 1.00 84.12 85 ASP A C 1
ATOM 689 O O . ASP A 1 85 ? 11.832 -7.676 11.126 1.00 84.12 85 ASP A O 1
ATOM 693 N N . ASP A 1 86 ? 11.953 -7.199 8.936 1.00 78.81 86 ASP A N 1
ATOM 694 C CA . ASP A 1 86 ? 11.361 -8.445 8.450 1.00 78.81 86 ASP A CA 1
ATOM 695 C C . ASP A 1 86 ? 12.473 -9.498 8.340 1.00 78.81 86 ASP A C 1
ATOM 697 O O . ASP A 1 86 ? 13.459 -9.285 7.631 1.00 78.81 86 ASP A O 1
ATOM 701 N N . ASP A 1 87 ? 12.331 -10.612 9.061 1.00 70.81 87 ASP A N 1
ATOM 702 C CA . ASP A 1 87 ? 13.345 -11.675 9.126 1.00 70.81 87 ASP A CA 1
ATOM 703 C C . ASP A 1 87 ? 13.565 -12.368 7.765 1.00 70.81 87 ASP A C 1
ATOM 705 O O . ASP A 1 87 ? 14.626 -12.948 7.537 1.00 70.81 87 ASP A O 1
ATOM 709 N N . ASP A 1 88 ? 12.572 -12.328 6.869 1.00 69.50 88 ASP A N 1
ATOM 710 C CA . ASP A 1 88 ? 12.589 -13.033 5.575 1.00 69.50 88 ASP A CA 1
ATOM 711 C C . ASP A 1 88 ? 13.198 -12.193 4.438 1.00 69.50 88 ASP A C 1
ATOM 713 O O . ASP A 1 88 ? 13.772 -12.704 3.480 1.00 69.50 88 ASP A O 1
ATOM 717 N N . ASP A 1 89 ? 13.085 -10.876 4.539 1.00 65.25 89 ASP A N 1
ATOM 718 C CA . ASP A 1 89 ? 13.250 -9.969 3.413 1.00 65.25 89 ASP A CA 1
ATOM 719 C C . ASP A 1 89 ? 13.628 -8.622 4.002 1.00 65.25 89 ASP A C 1
ATOM 721 O O . ASP A 1 89 ? 12.696 -7.924 4.356 1.00 65.25 89 ASP A O 1
ATOM 725 N N . SER A 1 90 ? 14.935 -8.327 4.177 1.00 69.44 90 SER A N 1
ATOM 726 C CA . SER A 1 90 ? 15.649 -7.200 4.851 1.00 69.44 90 SER A CA 1
ATOM 727 C C . SER A 1 90 ? 14.997 -5.796 4.846 1.00 69.44 90 SER A C 1
ATOM 729 O O . SER A 1 90 ? 15.640 -4.761 4.646 1.00 69.44 90 SER A O 1
ATOM 731 N N . ARG A 1 91 ? 13.695 -5.731 5.045 1.00 79.62 91 ARG A N 1
ATOM 732 C CA . ARG A 1 91 ? 12.765 -4.654 4.761 1.00 79.62 91 ARG A CA 1
ATOM 733 C C . ARG A 1 91 ? 12.042 -4.360 6.060 1.00 79.62 91 ARG A C 1
ATOM 735 O O . ARG A 1 91 ? 11.804 -5.221 6.898 1.00 79.62 91 ARG A O 1
ATOM 742 N N . ARG A 1 92 ? 11.700 -3.092 6.242 1.00 85.56 92 ARG A N 1
ATOM 743 C CA . ARG A 1 92 ? 11.102 -2.613 7.487 1.00 85.56 92 ARG A CA 1
ATOM 744 C C . ARG A 1 92 ? 9.588 -2.771 7.436 1.00 85.56 92 ARG A C 1
ATOM 746 O O . ARG A 1 92 ? 8.938 -2.228 6.541 1.00 85.56 92 ARG A O 1
ATOM 753 N N . LEU A 1 93 ? 9.038 -3.449 8.432 1.00 89.69 93 LEU A N 1
ATOM 754 C CA . LEU A 1 93 ? 7.614 -3.531 8.719 1.00 89.69 93 LEU A CA 1
ATOM 755 C C . LEU A 1 93 ? 7.219 -2.452 9.721 1.00 89.69 93 LEU A C 1
ATOM 757 O O . LEU A 1 93 ? 7.919 -2.184 10.698 1.00 89.69 93 LEU A O 1
ATOM 761 N N . TYR A 1 94 ? 6.060 -1.851 9.499 1.00 91.81 94 TYR A N 1
ATOM 762 C CA . TYR A 1 94 ? 5.456 -0.915 10.433 1.00 91.81 94 TYR A CA 1
ATOM 763 C C . TYR A 1 94 ? 4.604 -1.675 11.441 1.00 91.81 94 TYR A C 1
ATOM 765 O O . TYR A 1 94 ? 3.816 -2.546 11.064 1.00 91.81 94 TYR A O 1
ATOM 773 N N . LYS A 1 95 ? 4.760 -1.336 12.721 1.00 93.06 95 LYS A N 1
ATOM 774 C CA . LYS A 1 95 ? 3.946 -1.885 13.801 1.00 93.06 95 LYS A CA 1
ATOM 775 C C . LYS A 1 95 ? 3.514 -0.781 14.748 1.00 93.06 95 LYS A C 1
ATOM 777 O O . LYS A 1 95 ? 4.335 -0.078 15.332 1.00 93.06 95 LYS A O 1
ATOM 782 N N . THR A 1 96 ? 2.217 -0.677 14.949 1.00 92.56 96 THR A N 1
ATOM 783 C CA . THR A 1 96 ? 1.591 0.305 15.812 1.00 92.56 96 THR A CA 1
ATOM 784 C C . THR A 1 96 ? 1.254 -0.335 17.155 1.00 92.56 96 THR A C 1
ATOM 786 O O . THR A 1 96 ? 0.577 -1.359 17.238 1.00 92.56 96 THR A O 1
ATOM 789 N N . LYS A 1 97 ? 1.721 0.284 18.238 1.00 88.81 97 LYS A N 1
ATOM 790 C CA . LYS A 1 97 ? 1.377 -0.044 19.621 1.00 88.81 97 LYS A CA 1
ATOM 791 C C . LYS A 1 97 ? 0.385 0.987 20.140 1.00 88.81 97 LYS A C 1
ATOM 793 O O . LYS A 1 97 ? 0.695 2.174 20.245 1.00 88.81 97 LYS A O 1
ATOM 798 N N . PHE A 1 98 ? -0.806 0.517 20.482 1.00 87.12 98 PHE A N 1
ATOM 799 C CA . PHE A 1 98 ? -1.821 1.316 21.155 1.00 87.12 98 PHE A CA 1
ATOM 800 C C . PHE A 1 98 ? -1.605 1.209 22.669 1.00 87.12 98 PHE A C 1
ATOM 802 O O . PHE A 1 98 ? -1.578 0.109 23.203 1.00 87.12 98 PHE A O 1
ATOM 809 N N . LEU A 1 99 ? -1.407 2.322 23.377 1.00 82.94 99 LEU A N 1
ATOM 810 C CA . LEU A 1 99 ? -1.054 2.291 24.806 1.00 82.94 99 LEU A CA 1
ATOM 811 C C . LEU A 1 99 ? -2.277 2.211 25.736 1.00 82.94 99 LEU A C 1
ATOM 813 O O . LEU A 1 99 ? -2.136 1.882 26.909 1.00 82.94 99 LEU A O 1
ATOM 817 N N . LYS A 1 100 ? -3.490 2.442 25.214 1.00 80.19 100 LYS A N 1
ATOM 818 C CA . LYS A 1 100 ? -4.760 2.356 25.964 1.00 80.19 100 LYS A CA 1
ATOM 819 C C . LYS A 1 100 ? -5.452 0.986 25.830 1.00 80.19 100 LYS A C 1
ATOM 821 O O . LYS A 1 100 ? -6.667 0.899 25.968 1.00 80.19 100 LYS A O 1
ATOM 826 N N . ILE A 1 101 ? -4.700 -0.094 25.573 1.00 76.44 101 ILE A N 1
ATOM 827 C CA . ILE A 1 101 ? -5.255 -1.465 25.468 1.00 76.44 101 ILE A CA 1
ATOM 828 C C . ILE A 1 101 ? -5.960 -1.883 26.765 1.00 76.44 101 ILE A C 1
ATOM 830 O O . ILE A 1 101 ? -7.014 -2.506 26.712 1.00 76.44 101 ILE A O 1
ATOM 834 N N . SER A 1 102 ? -5.415 -1.496 27.924 1.00 71.25 102 SER A N 1
ATOM 835 C CA . SER A 1 102 ? -5.969 -1.838 29.242 1.00 71.25 102 SER A CA 1
ATOM 836 C C . SER A 1 102 ? -7.302 -1.146 29.565 1.00 71.25 102 SER A C 1
ATOM 838 O O . SER A 1 102 ? -7.920 -1.458 30.581 1.00 71.25 102 SER A O 1
ATOM 840 N N . GLU A 1 103 ? -7.746 -0.186 28.748 1.00 78.25 103 GLU A N 1
ATOM 841 C CA . GLU A 1 103 ? -9.037 0.477 28.918 1.00 78.25 103 GLU A CA 1
ATOM 842 C C . GLU A 1 103 ? -10.174 -0.388 28.351 1.00 78.25 103 GLU A C 1
ATOM 844 O O . GLU A 1 103 ? -10.028 -1.055 27.328 1.00 78.25 103 GLU A O 1
ATOM 849 N N . GLU A 1 104 ? -11.348 -0.358 28.989 1.00 69.19 104 GLU A N 1
ATOM 850 C CA . GLU A 1 104 ? -12.530 -1.087 28.520 1.00 69.19 104 GLU A CA 1
ATOM 851 C C . GLU A 1 104 ? -12.929 -0.641 27.097 1.00 69.19 104 GLU A C 1
ATOM 853 O O . GLU A 1 104 ? -13.500 0.439 26.899 1.00 69.19 104 GLU A O 1
ATOM 858 N N . GLY A 1 105 ? -12.644 -1.506 26.118 1.00 74.06 105 GLY A N 1
ATOM 859 C CA . GLY A 1 105 ? -12.843 -1.269 24.688 1.00 74.06 105 GLY A CA 1
ATOM 860 C C . GLY A 1 105 ? -11.555 -1.263 23.865 1.00 74.06 105 GLY A C 1
ATOM 861 O O . GLY A 1 105 ? -11.646 -1.511 22.669 1.00 74.06 105 GLY A O 1
ATOM 862 N N . GLY A 1 106 ? -10.385 -1.079 24.490 1.00 82.62 106 GLY A N 1
ATOM 863 C CA . GLY A 1 106 ? -9.091 -0.887 23.823 1.00 82.62 106 GLY A CA 1
ATOM 864 C C . GLY A 1 106 ? -8.639 -2.034 22.914 1.00 82.62 106 GLY A C 1
ATOM 865 O O . GLY A 1 106 ? -7.897 -1.798 21.963 1.00 82.62 106 GLY A O 1
ATOM 866 N N . GLU A 1 107 ? -9.141 -3.252 23.130 1.00 85.81 107 GLU A N 1
ATOM 867 C CA . GLU A 1 107 ? -8.929 -4.407 22.245 1.00 85.81 107 GLU A CA 1
ATOM 868 C C . GLU A 1 107 ? -9.471 -4.170 20.822 1.00 85.81 107 GLU A C 1
ATOM 870 O O . GLU A 1 107 ? -8.910 -4.659 19.837 1.00 85.81 107 GLU A O 1
ATOM 875 N N . LEU A 1 108 ? -10.566 -3.408 20.680 1.00 86.12 108 LEU A N 1
ATOM 876 C CA . LEU A 1 108 ? -11.137 -3.094 19.369 1.00 86.12 108 LEU A CA 1
ATOM 877 C C . LEU A 1 108 ? -10.222 -2.132 18.607 1.00 86.12 108 LEU A C 1
ATOM 879 O O . LEU A 1 108 ? -9.950 -2.359 17.426 1.00 86.12 108 LEU A O 1
ATOM 883 N N . GLU A 1 109 ? -9.723 -1.095 19.275 1.00 90.12 109 GLU A N 1
ATOM 884 C CA . GLU A 1 109 ? -8.725 -0.170 18.744 1.00 90.12 109 GLU A CA 1
ATOM 885 C C . GLU A 1 109 ? -7.407 -0.880 18.409 1.00 90.12 109 GLU A C 1
ATOM 887 O O . GLU A 1 109 ? -6.876 -0.681 17.317 1.00 90.12 109 GLU A O 1
ATOM 892 N N . GLU A 1 110 ? -6.911 -1.764 19.274 1.00 90.94 110 GLU A N 1
ATOM 893 C CA . GLU A 1 110 ? -5.721 -2.575 18.989 1.00 90.94 110 GLU A CA 1
ATOM 894 C C . GLU A 1 110 ? -5.927 -3.442 17.742 1.00 90.94 110 GLU A C 1
ATOM 896 O O . GLU A 1 110 ? -5.092 -3.463 16.838 1.00 90.94 110 GLU A O 1
ATOM 901 N N . SER A 1 111 ? -7.081 -4.110 17.639 1.00 89.75 111 SER A N 1
ATOM 902 C CA . SER A 1 111 ? -7.414 -4.924 16.468 1.00 89.75 111 SER A CA 1
ATOM 903 C C . SER A 1 111 ? -7.504 -4.096 15.182 1.00 89.75 111 SER A C 1
ATOM 905 O O . SER A 1 111 ? -7.214 -4.611 14.097 1.00 89.75 111 SER A O 1
ATOM 907 N N . PHE A 1 112 ? -7.896 -2.821 15.290 1.00 93.44 112 PHE A N 1
ATOM 908 C CA . PHE A 1 112 ? -7.893 -1.884 14.175 1.00 93.44 112 PHE A CA 1
ATOM 909 C C . PHE A 1 112 ? -6.467 -1.548 13.746 1.00 93.44 112 PHE A C 1
ATOM 911 O O . PHE A 1 112 ? -6.170 -1.677 12.561 1.00 93.44 112 PHE A O 1
ATOM 918 N N . PHE A 1 113 ? -5.593 -1.170 14.682 1.00 94.94 113 PHE A N 1
ATOM 919 C CA . PHE A 1 113 ? -4.199 -0.843 14.374 1.00 94.94 113 PHE A CA 1
ATOM 920 C C . PHE A 1 113 ? -3.440 -2.041 13.810 1.00 94.94 113 PHE A C 1
ATOM 922 O O . PHE A 1 113 ? -2.791 -1.902 12.780 1.00 94.94 113 PHE A O 1
ATOM 929 N N . ARG A 1 114 ? -3.641 -3.241 14.366 1.00 93.88 114 ARG A N 1
ATOM 930 C CA . ARG A 1 114 ? -3.079 -4.478 13.807 1.00 93.88 114 ARG A CA 1
ATOM 931 C C . ARG A 1 114 ? -3.485 -4.680 12.345 1.00 93.88 114 ARG A C 1
ATOM 933 O O . ARG A 1 114 ? -2.633 -4.892 11.491 1.00 93.88 114 ARG A O 1
ATOM 940 N N . LYS A 1 115 ? -4.779 -4.552 12.032 1.00 95.25 115 LYS A N 1
ATOM 941 C CA . LYS A 1 115 ? -5.266 -4.652 10.644 1.00 95.25 115 LYS A CA 1
ATOM 942 C C . LYS A 1 115 ? -4.748 -3.524 9.758 1.00 95.25 115 LYS A C 1
ATOM 944 O O . LYS A 1 115 ? -4.562 -3.727 8.561 1.00 95.25 115 LYS A O 1
ATOM 949 N N . LEU A 1 116 ? -4.580 -2.323 10.302 1.00 96.06 116 LEU A N 1
ATOM 950 C CA . LEU A 1 116 ? -4.045 -1.190 9.561 1.00 96.06 116 LEU A CA 1
ATOM 951 C C . LEU A 1 116 ? -2.593 -1.451 9.159 1.00 96.06 116 LEU A C 1
ATOM 953 O O . LEU A 1 116 ? -2.264 -1.283 7.988 1.00 96.06 116 LEU A O 1
ATOM 957 N N . ASP A 1 117 ? -1.780 -1.932 10.097 1.00 95.75 117 ASP A N 1
ATOM 958 C CA . ASP A 1 117 ? -0.387 -2.307 9.863 1.00 95.75 117 ASP A CA 1
ATOM 959 C C . ASP A 1 117 ? -0.282 -3.441 8.836 1.00 95.75 117 ASP A C 1
ATOM 961 O O . ASP A 1 117 ? 0.485 -3.329 7.885 1.00 95.75 117 ASP A O 1
ATOM 965 N N . GLU A 1 118 ? -1.100 -4.495 8.955 1.00 94.88 118 GLU A N 1
ATOM 966 C CA . GLU A 1 118 ? -1.173 -5.586 7.966 1.00 94.88 118 GLU A CA 1
ATOM 967 C C . GLU A 1 118 ? -1.426 -5.045 6.550 1.00 94.88 118 GLU A C 1
ATOM 969 O O . GLU A 1 118 ? -0.735 -5.405 5.598 1.00 94.88 118 GLU A O 1
ATOM 974 N N . ASN A 1 119 ? -2.398 -4.138 6.406 1.00 96.25 119 ASN A N 1
ATOM 975 C CA . ASN A 1 119 ? -2.727 -3.542 5.116 1.00 96.25 119 ASN A CA 1
ATOM 976 C C . ASN A 1 119 ? -1.632 -2.604 4.597 1.00 96.25 119 ASN A C 1
ATOM 978 O O . ASN A 1 119 ? -1.360 -2.599 3.398 1.00 96.25 119 ASN A O 1
ATOM 982 N N . LEU A 1 120 ? -1.024 -1.802 5.471 1.00 95.38 120 LEU A N 1
ATOM 983 C CA . LEU A 1 120 ? 0.054 -0.891 5.100 1.00 95.38 120 LEU A CA 1
ATOM 984 C C . LEU A 1 120 ? 1.285 -1.669 4.636 1.00 95.38 120 LEU A C 1
ATOM 986 O O . LEU A 1 120 ? 1.813 -1.391 3.563 1.00 95.38 120 LEU A O 1
ATOM 990 N N . ASN A 1 121 ? 1.705 -2.666 5.413 1.00 95.19 121 ASN A N 1
ATOM 991 C CA . ASN A 1 121 ? 2.863 -3.497 5.103 1.00 95.19 121 ASN A CA 1
ATOM 992 C C . ASN A 1 121 ? 2.655 -4.277 3.806 1.00 95.19 121 ASN A C 1
ATOM 994 O O . ASN A 1 121 ? 3.552 -4.319 2.973 1.00 95.19 121 ASN A O 1
ATOM 998 N N . LYS A 1 122 ? 1.450 -4.810 3.585 1.00 95.56 122 LYS A N 1
ATOM 999 C CA . LYS A 1 122 ? 1.070 -5.455 2.325 1.00 95.56 122 LYS A CA 1
ATOM 1000 C C . LYS A 1 122 ? 1.229 -4.524 1.119 1.00 95.56 122 LYS A C 1
ATOM 1002 O O . LYS A 1 122 ? 1.880 -4.890 0.146 1.00 95.56 122 LYS A O 1
ATOM 1007 N N . VAL A 1 123 ? 0.646 -3.324 1.184 1.00 96.19 123 VAL A N 1
ATOM 1008 C CA . VAL A 1 123 ? 0.714 -2.353 0.079 1.00 96.19 123 VAL A CA 1
ATOM 1009 C C . VAL A 1 123 ? 2.152 -1.887 -0.149 1.00 96.19 123 VAL A C 1
ATOM 1011 O O . VAL A 1 123 ? 2.588 -1.778 -1.290 1.00 96.19 123 VAL A O 1
ATOM 1014 N N . ASN A 1 124 ? 2.900 -1.634 0.926 1.00 94.38 124 ASN A N 1
ATOM 1015 C CA . ASN A 1 124 ? 4.292 -1.201 0.851 1.00 94.38 124 ASN A CA 1
ATOM 1016 C C . ASN A 1 124 ? 5.200 -2.290 0.262 1.00 94.38 124 ASN A C 1
ATOM 1018 O O . ASN A 1 124 ? 6.059 -1.970 -0.554 1.00 94.38 124 ASN A O 1
ATOM 1022 N N . ARG A 1 125 ? 4.984 -3.562 0.625 1.00 93.88 125 ARG A N 1
ATOM 1023 C CA . ARG A 1 125 ? 5.707 -4.702 0.046 1.00 93.88 125 ARG A CA 1
ATOM 1024 C C . ARG A 1 125 ? 5.483 -4.767 -1.460 1.00 93.88 125 ARG A C 1
ATOM 1026 O O . ARG A 1 125 ? 6.440 -4.651 -2.211 1.00 93.88 125 ARG A O 1
ATOM 1033 N N . PHE A 1 126 ? 4.220 -4.797 -1.887 1.00 95.81 126 PHE A N 1
ATOM 1034 C CA . PHE A 1 126 ? 3.875 -4.818 -3.308 1.00 95.81 126 PHE A CA 1
ATOM 1035 C C . PHE A 1 126 ? 4.465 -3.632 -4.082 1.00 95.81 126 PHE A C 1
ATOM 1037 O O . PHE A 1 126 ? 4.997 -3.802 -5.174 1.00 95.81 126 PHE A O 1
ATOM 1044 N N . TYR A 1 127 ? 4.375 -2.423 -3.520 1.00 95.50 127 TYR A N 1
ATOM 1045 C CA . TYR A 1 127 ? 4.947 -1.234 -4.146 1.00 95.50 127 TYR A CA 1
ATOM 1046 C C . TYR A 1 127 ? 6.456 -1.382 -4.359 1.00 95.50 127 TYR A C 1
ATOM 1048 O O . TYR A 1 127 ? 6.946 -1.078 -5.441 1.00 95.50 127 TYR A O 1
ATOM 1056 N N . ARG A 1 128 ? 7.182 -1.858 -3.343 1.00 93.25 128 ARG A N 1
ATOM 1057 C CA . ARG A 1 128 ? 8.633 -2.057 -3.419 1.00 93.25 128 ARG A CA 1
ATOM 1058 C C . ARG A 1 128 ? 9.002 -3.125 -4.432 1.00 93.25 128 ARG A C 1
ATOM 1060 O O . ARG A 1 128 ? 9.810 -2.833 -5.299 1.00 93.25 128 ARG A O 1
ATOM 1067 N N . ASP A 1 129 ? 8.336 -4.276 -4.390 1.00 94.38 129 ASP A N 1
ATOM 1068 C CA . ASP A 1 129 ? 8.550 -5.350 -5.365 1.00 94.38 129 ASP A CA 1
ATOM 1069 C C . ASP A 1 129 ? 8.362 -4.838 -6.797 1.00 94.38 129 ASP A C 1
ATOM 1071 O O . ASP A 1 129 ? 9.186 -5.093 -7.670 1.00 94.38 129 ASP A O 1
ATOM 1075 N N . LYS A 1 130 ? 7.312 -4.039 -7.035 1.00 96.31 130 LYS A N 1
ATOM 1076 C CA . LYS A 1 130 ? 7.049 -3.480 -8.364 1.00 96.31 130 LYS A CA 1
ATOM 1077 C C . LYS A 1 130 ? 8.074 -2.423 -8.777 1.00 96.31 130 LYS A C 1
ATOM 1079 O O . LYS A 1 130 ? 8.387 -2.318 -9.960 1.00 96.31 130 LYS A O 1
ATOM 1084 N N . VAL A 1 131 ? 8.578 -1.626 -7.836 1.00 96.06 131 VAL A N 1
ATOM 1085 C CA . VAL A 1 131 ? 9.662 -0.670 -8.103 1.00 96.06 131 VAL A CA 1
ATOM 1086 C C . VAL A 1 131 ? 10.943 -1.410 -8.470 1.00 96.06 131 VAL A C 1
ATOM 1088 O O . VAL A 1 131 ? 11.562 -1.049 -9.468 1.00 96.06 131 VAL A O 1
ATOM 1091 N N . ASP A 1 132 ? 11.308 -2.441 -7.711 1.00 95.38 132 ASP A N 1
ATOM 1092 C CA . ASP A 1 132 ? 12.507 -3.241 -7.957 1.00 95.38 132 ASP A CA 1
ATOM 1093 C C . ASP A 1 132 ? 12.427 -3.916 -9.339 1.00 95.38 132 ASP A C 1
ATOM 1095 O O . ASP A 1 132 ? 13.340 -3.767 -10.149 1.00 95.38 132 ASP A O 1
ATOM 1099 N N . GLU A 1 133 ? 11.287 -4.531 -9.674 1.00 96.62 133 GLU A N 1
ATOM 1100 C CA . GLU A 1 133 ? 11.034 -5.136 -10.992 1.00 96.62 133 GLU A CA 1
ATOM 1101 C C . GLU A 1 133 ? 11.201 -4.123 -12.139 1.00 96.62 133 GLU A C 1
ATOM 1103 O O . GLU A 1 133 ? 11.916 -4.376 -13.108 1.00 96.62 133 GLU A O 1
ATOM 1108 N N . VAL A 1 134 ? 10.588 -2.940 -12.029 1.00 97.50 134 VAL A N 1
ATOM 1109 C CA . VAL A 1 134 ? 10.667 -1.912 -13.082 1.00 97.50 134 VAL A CA 1
ATOM 1110 C C . VAL A 1 134 ? 12.082 -1.334 -13.204 1.00 97.50 134 VAL A C 1
ATOM 1112 O O . VAL A 1 134 ? 12.510 -0.984 -14.306 1.00 97.50 134 VAL A O 1
ATOM 1115 N N . LEU A 1 135 ? 12.831 -1.235 -12.103 1.00 96.62 135 LEU A N 1
ATOM 1116 C CA . LEU A 1 135 ? 14.233 -0.814 -12.133 1.00 96.62 135 LEU A CA 1
ATOM 1117 C C . LEU A 1 135 ? 15.118 -1.844 -12.846 1.00 96.62 135 LEU A C 1
ATOM 1119 O O . LEU A 1 135 ? 15.992 -1.460 -13.629 1.00 96.62 135 LEU A O 1
ATOM 1123 N N . GLU A 1 136 ? 14.881 -3.135 -12.622 1.00 97.31 136 GLU A N 1
ATOM 1124 C CA . GLU A 1 136 ? 15.580 -4.208 -13.331 1.00 97.31 136 GLU A CA 1
ATOM 1125 C C . GLU A 1 136 ? 15.263 -4.200 -14.833 1.00 97.31 136 GLU A C 1
ATOM 1127 O O . GLU A 1 136 ? 16.182 -4.255 -15.657 1.00 97.31 136 GLU A O 1
ATOM 1132 N N . GLU A 1 137 ? 13.987 -4.051 -15.203 1.00 97.12 137 GLU A N 1
ATOM 1133 C CA . GLU A 1 137 ? 13.563 -3.922 -16.602 1.00 97.12 137 GLU A CA 1
ATOM 1134 C C . GLU A 1 137 ? 14.211 -2.709 -17.283 1.00 97.12 137 GLU A C 1
ATOM 1136 O O . GLU A 1 137 ? 14.731 -2.819 -18.398 1.00 97.12 137 GLU A O 1
ATOM 1141 N N . ALA A 1 138 ? 14.245 -1.561 -16.599 1.00 97.62 138 ALA A N 1
ATOM 1142 C CA . ALA A 1 138 ? 14.898 -0.357 -17.101 1.00 97.62 138 ALA A CA 1
ATOM 1143 C C . ALA A 1 138 ? 16.408 -0.567 -17.302 1.00 97.62 138 ALA A C 1
ATOM 1145 O O . ALA A 1 138 ? 16.945 -0.168 -18.334 1.00 97.62 138 ALA A O 1
ATOM 1146 N N . SER A 1 139 ? 17.090 -1.244 -16.369 1.00 96.25 139 SER A N 1
ATOM 1147 C CA . SER A 1 139 ? 18.515 -1.583 -16.500 1.00 96.25 139 SER A CA 1
ATOM 1148 C C . SER A 1 139 ? 18.785 -2.504 -17.692 1.00 96.25 139 SER A C 1
ATOM 1150 O O . SER A 1 139 ? 19.785 -2.344 -18.398 1.00 96.25 139 SER A O 1
ATOM 1152 N N . LEU A 1 140 ? 17.909 -3.482 -17.931 1.00 97.06 140 LEU A N 1
ATOM 1153 C CA . LEU A 1 140 ? 18.032 -4.373 -19.080 1.00 97.06 140 LEU A CA 1
ATOM 1154 C C . LEU A 1 140 ? 17.829 -3.617 -20.396 1.00 97.06 140 LEU A C 1
ATOM 1156 O O . LEU A 1 140 ? 18.596 -3.820 -21.340 1.00 97.06 140 LEU A O 1
ATOM 1160 N N . LEU A 1 141 ? 16.831 -2.735 -20.450 1.00 97.88 141 LEU A N 1
ATOM 1161 C 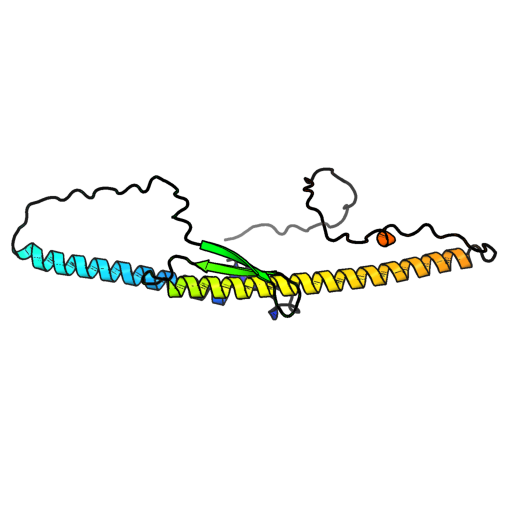CA . LEU A 1 141 ? 16.565 -1.905 -21.620 1.00 97.88 141 LEU A CA 1
ATOM 1162 C C . LEU A 1 141 ? 17.729 -0.946 -21.917 1.00 97.88 141 LEU A C 1
ATOM 1164 O O . LEU A 1 141 ? 18.092 -0.787 -23.082 1.00 97.88 141 LEU A O 1
ATOM 1168 N N . ASP A 1 142 ? 18.359 -0.372 -20.886 1.00 95.81 142 ASP A N 1
ATOM 1169 C CA . ASP A 1 142 ? 19.544 0.493 -21.021 1.00 95.81 142 ASP A CA 1
ATOM 1170 C C . ASP A 1 142 ? 20.694 -0.264 -21.710 1.00 95.81 142 ASP A C 1
ATOM 1172 O O . ASP A 1 142 ? 21.226 0.170 -22.731 1.00 95.81 142 ASP A O 1
ATOM 1176 N N . LYS A 1 143 ? 20.978 -1.493 -21.256 1.00 96.31 143 LYS A N 1
ATOM 1177 C CA . LYS A 1 143 ? 21.999 -2.367 -21.867 1.00 96.31 143 LYS A CA 1
ATOM 1178 C C . LYS A 1 143 ? 21.686 -2.711 -23.324 1.00 96.31 143 LYS A C 1
ATOM 1180 O O . LYS A 1 143 ? 22.596 -2.808 -24.151 1.00 96.31 143 LYS A O 1
ATOM 1185 N N . GLN A 1 144 ? 20.411 -2.923 -23.655 1.00 97.00 144 GLN A N 1
ATOM 1186 C CA . GLN A 1 144 ? 19.993 -3.174 -25.038 1.00 97.00 144 GLN A CA 1
ATOM 1187 C C . GLN A 1 144 ? 20.209 -1.938 -25.918 1.00 97.00 144 GLN A C 1
ATOM 1189 O O . GLN A 1 144 ? 20.682 -2.068 -27.050 1.00 97.00 144 GLN A O 1
ATOM 1194 N N . MET A 1 145 ? 19.913 -0.744 -25.400 1.00 97.81 145 MET A N 1
ATOM 1195 C CA . MET A 1 145 ? 20.156 0.519 -26.094 1.00 97.81 145 MET A CA 1
ATOM 1196 C C . MET A 1 145 ? 21.651 0.728 -26.365 1.00 97.81 145 MET A C 1
ATOM 1198 O O . MET A 1 145 ? 22.031 1.015 -27.502 1.00 97.81 145 MET A O 1
ATOM 1202 N N . ASP A 1 146 ? 22.502 0.493 -25.364 1.00 94.44 146 ASP A N 1
ATOM 120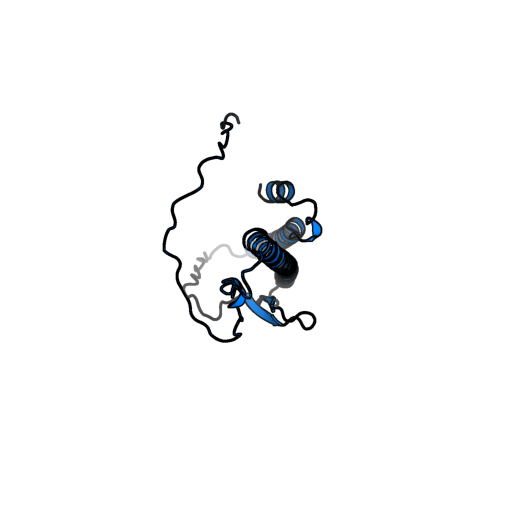3 C CA . ASP A 1 146 ? 23.960 0.582 -25.492 1.00 94.44 146 ASP A CA 1
ATOM 1204 C C . ASP A 1 146 ? 24.500 -0.361 -26.573 1.00 94.44 146 ASP A C 1
ATOM 1206 O O . ASP A 1 146 ? 25.312 0.037 -27.415 1.00 94.44 146 ASP A O 1
ATOM 1210 N N . ALA A 1 147 ? 24.003 -1.601 -26.615 1.00 96.12 147 ALA A N 1
ATOM 1211 C CA . ALA A 1 147 ? 24.380 -2.568 -27.641 1.00 96.12 147 ALA A CA 1
ATOM 1212 C C . ALA A 1 147 ? 23.978 -2.104 -29.053 1.00 96.12 147 ALA A C 1
ATOM 1214 O O . ALA A 1 147 ? 24.762 -2.237 -29.999 1.00 96.12 147 ALA A O 1
ATOM 1215 N N . LEU A 1 148 ? 22.784 -1.521 -29.210 1.00 95.69 148 LEU A N 1
ATOM 1216 C CA . LEU A 1 148 ? 22.321 -0.974 -30.489 1.00 95.69 148 LEU A CA 1
ATOM 1217 C C . LEU A 1 148 ? 23.151 0.237 -30.931 1.00 95.69 148 LEU A C 1
ATOM 1219 O O . LEU A 1 148 ? 23.497 0.349 -32.112 1.00 95.69 148 LEU A O 1
ATOM 1223 N N . ILE A 1 149 ? 23.510 1.124 -30.000 1.00 94.19 149 ILE A N 1
ATOM 1224 C CA . ILE A 1 149 ? 24.389 2.267 -30.269 1.00 94.19 149 ILE A CA 1
ATOM 1225 C C . ILE A 1 149 ? 25.772 1.771 -30.703 1.00 94.19 149 ILE A C 1
ATOM 1227 O O . ILE A 1 149 ? 26.273 2.199 -31.747 1.00 94.19 149 ILE A O 1
ATOM 1231 N N . ALA A 1 150 ? 26.364 0.827 -29.967 1.00 92.75 150 ALA A N 1
ATOM 1232 C CA . ALA A 1 150 ? 27.662 0.243 -30.294 1.00 92.75 150 ALA A CA 1
ATOM 1233 C C . ALA A 1 150 ? 27.659 -0.424 -31.681 1.00 92.75 150 ALA A C 1
ATOM 1235 O O . ALA A 1 150 ? 28.558 -0.183 -32.494 1.00 92.75 150 ALA A O 1
ATOM 1236 N N . LEU A 1 151 ? 26.612 -1.196 -31.995 1.00 93.19 151 LEU A N 1
ATOM 1237 C CA . LEU A 1 151 ? 26.437 -1.818 -33.307 1.00 93.19 151 LEU A CA 1
ATOM 1238 C C . LEU A 1 151 ? 26.354 -0.767 -34.418 1.00 93.19 151 LEU A C 1
ATOM 1240 O O . LEU A 1 151 ? 27.055 -0.876 -35.425 1.00 93.19 151 LEU A O 1
ATOM 1244 N N . ARG A 1 152 ? 25.542 0.279 -34.229 1.00 92.81 152 ARG A N 1
ATOM 1245 C CA . ARG A 1 152 ? 25.412 1.378 -35.195 1.00 92.81 152 ARG A CA 1
ATOM 1246 C C . ARG A 1 152 ? 26.757 2.045 -35.464 1.00 92.81 152 ARG A C 1
ATOM 1248 O O . ARG A 1 152 ? 27.097 2.275 -36.625 1.00 92.81 152 ARG A O 1
ATOM 1255 N N . VAL A 1 153 ? 27.524 2.343 -34.416 1.00 90.31 153 VAL A N 1
ATOM 1256 C CA . VAL A 1 153 ? 28.855 2.949 -34.549 1.00 90.31 153 VAL A CA 1
ATOM 1257 C C . VAL A 1 153 ? 29.789 2.028 -35.335 1.00 90.31 153 VAL A C 1
ATOM 1259 O O . VAL A 1 153 ? 30.461 2.500 -36.254 1.00 90.31 153 VAL A O 1
ATOM 1262 N N . LYS A 1 154 ? 29.788 0.718 -35.049 1.00 88.38 154 LYS A N 1
ATOM 1263 C CA . LYS A 1 154 ? 30.633 -0.255 -35.758 1.00 88.38 154 LYS A CA 1
ATOM 1264 C C . LYS A 1 154 ? 30.260 -0.401 -37.235 1.00 88.38 154 LYS A C 1
ATOM 1266 O O . LYS A 1 154 ? 31.154 -0.468 -38.073 1.00 88.38 154 LYS A O 1
ATOM 1271 N N . VAL A 1 155 ? 28.967 -0.392 -37.569 1.00 92.12 155 VAL A N 1
ATOM 1272 C CA . VAL A 1 155 ? 28.482 -0.432 -38.963 1.00 92.12 155 VAL A CA 1
ATOM 1273 C C . VAL A 1 155 ? 28.879 0.834 -39.727 1.00 92.12 155 VAL A C 1
ATOM 1275 O O . VAL A 1 155 ? 29.299 0.753 -40.878 1.00 92.12 155 VAL A O 1
ATOM 1278 N N . GLN A 1 156 ? 28.779 2.009 -39.097 1.00 88.62 156 GLN A N 1
ATOM 1279 C CA . GLN A 1 156 ? 29.131 3.282 -39.736 1.00 88.62 156 GLN A CA 1
ATOM 1280 C C . GLN A 1 156 ? 30.646 3.502 -39.859 1.00 88.62 156 GLN A C 1
ATOM 1282 O O . GLN A 1 156 ? 31.089 4.221 -40.754 1.00 88.62 156 GLN A O 1
ATOM 1287 N N . ARG A 1 157 ? 31.448 2.920 -38.959 1.00 84.56 157 ARG A N 1
ATOM 1288 C CA . ARG A 1 157 ? 32.910 3.073 -38.912 1.00 84.56 157 ARG A CA 1
ATOM 1289 C C . ARG A 1 157 ? 33.589 1.707 -38.724 1.00 84.56 157 ARG A C 1
ATOM 1291 O O . ARG A 1 157 ? 34.058 1.407 -37.625 1.00 84.56 157 ARG A O 1
ATOM 1298 N N . PRO A 1 158 ? 33.692 0.881 -39.783 1.00 73.56 158 PRO A N 1
ATOM 1299 C CA . PRO A 1 158 ? 34.197 -0.491 -39.667 1.00 73.56 158 PRO A CA 1
ATOM 1300 C C . PRO A 1 158 ? 35.650 -0.572 -39.162 1.00 73.56 158 PRO A C 1
ATOM 1302 O O . PRO A 1 158 ? 35.969 -1.491 -38.406 1.00 73.56 158 PRO A O 1
ATOM 1305 N N . ASN A 1 159 ? 36.479 0.434 -39.480 1.00 67.19 159 ASN A N 1
ATOM 1306 C CA . ASN A 1 159 ? 37.906 0.519 -39.124 1.00 67.19 159 ASN A CA 1
ATOM 1307 C C . ASN A 1 159 ? 38.193 1.335 -37.845 1.00 67.19 159 ASN A C 1
ATOM 1309 O O . ASN A 1 159 ? 39.344 1.671 -37.578 1.00 67.19 159 ASN A O 1
ATOM 1313 N N . ALA A 1 160 ? 37.168 1.715 -37.074 1.00 62.25 160 ALA A N 1
ATOM 1314 C CA . ALA A 1 160 ? 37.383 2.304 -35.756 1.00 62.25 160 ALA A CA 1
ATOM 1315 C C . ALA A 1 160 ? 37.714 1.178 -34.767 1.00 62.25 160 ALA A C 1
ATOM 1317 O O . ALA A 1 160 ? 36.822 0.595 -34.146 1.00 62.25 160 ALA A O 1
ATOM 1318 N N . ASP A 1 161 ? 38.994 0.832 -34.668 1.00 59.31 161 ASP A N 1
ATOM 1319 C CA . ASP A 1 161 ? 39.488 -0.049 -33.618 1.00 59.31 161 ASP A CA 1
ATOM 1320 C C . ASP A 1 161 ? 39.432 0.715 -32.290 1.00 59.31 161 ASP A C 1
ATOM 1322 O O . ASP A 1 161 ? 40.130 1.706 -32.088 1.00 59.31 161 ASP A O 1
ATOM 1326 N N . ASN A 1 162 ? 38.553 0.254 -31.400 1.00 61.00 162 ASN A N 1
ATOM 1327 C CA . ASN A 1 162 ? 38.411 0.706 -30.015 1.00 61.00 162 ASN A CA 1
ATOM 1328 C C . ASN A 1 162 ? 38.018 2.185 -29.847 1.00 61.00 162 ASN A C 1
ATOM 1330 O O . ASN A 1 162 ? 38.743 2.986 -29.258 1.00 61.00 162 ASN A O 1
ATOM 1334 N N . VAL A 1 163 ? 36.805 2.541 -30.278 1.00 56.50 163 VAL A N 1
ATOM 1335 C CA . VAL A 1 163 ? 36.112 3.691 -29.678 1.00 56.50 163 VAL A CA 1
ATOM 1336 C C . VAL A 1 163 ? 35.741 3.319 -28.245 1.00 56.50 163 VAL A C 1
ATOM 1338 O O . VAL A 1 163 ? 34.833 2.524 -28.017 1.00 56.50 163 VAL A O 1
ATOM 1341 N N . ASN A 1 164 ? 36.488 3.863 -27.284 1.00 58.16 164 ASN A N 1
ATOM 1342 C CA . ASN A 1 164 ? 36.124 3.862 -25.873 1.00 58.16 164 ASN A CA 1
ATOM 1343 C C . ASN A 1 164 ? 34.796 4.623 -25.762 1.00 58.16 164 ASN A C 1
ATOM 1345 O O . ASN A 1 164 ? 34.775 5.852 -25.817 1.00 58.16 164 ASN A O 1
ATOM 1349 N N . LEU A 1 165 ? 33.689 3.880 -25.772 1.00 58.50 165 LEU A N 1
ATOM 1350 C CA . LEU A 1 165 ? 32.355 4.430 -25.608 1.00 58.50 165 LEU A CA 1
ATOM 1351 C C . LEU A 1 165 ? 32.344 5.026 -24.202 1.00 58.50 165 LEU A C 1
ATOM 1353 O O . LEU A 1 165 ? 32.475 4.278 -23.233 1.00 58.50 165 LEU A O 1
ATOM 1357 N N . GLU A 1 166 ? 32.323 6.360 -24.098 1.00 58.56 166 GLU A N 1
ATOM 1358 C CA . GLU A 1 166 ? 32.246 7.035 -22.803 1.00 58.56 166 GLU A CA 1
ATOM 1359 C C . GLU A 1 166 ? 31.173 6.346 -21.965 1.00 58.56 166 GLU A C 1
ATOM 1361 O O . GLU A 1 166 ? 30.031 6.204 -22.406 1.00 58.56 166 GLU A O 1
ATOM 1366 N N . LYS A 1 167 ? 31.585 5.859 -20.789 1.00 57.25 167 LYS A N 1
ATOM 1367 C CA . LYS A 1 167 ? 30.719 5.129 -19.867 1.00 57.25 167 LYS A CA 1
ATOM 1368 C C . LYS A 1 167 ? 29.408 5.883 -19.687 1.00 57.25 167 LYS A C 1
ATOM 1370 O O . LYS A 1 167 ? 29.413 7.045 -19.274 1.00 57.25 167 LYS A O 1
ATOM 1375 N N . HIS A 1 168 ? 28.311 5.187 -19.967 1.00 53.59 168 HIS A N 1
ATOM 1376 C CA . HIS A 1 168 ? 26.961 5.687 -19.779 1.00 53.59 168 HIS A CA 1
ATOM 1377 C C . HIS A 1 168 ? 26.781 6.167 -18.321 1.00 53.59 168 HIS A C 1
ATOM 1379 O O . HIS A 1 168 ? 27.323 5.545 -17.400 1.00 53.59 168 HIS A O 1
ATOM 1385 N N . PRO A 1 169 ? 26.055 7.269 -18.062 1.00 57.25 169 PRO A N 1
ATOM 1386 C CA . PRO A 1 169 ? 25.884 7.816 -16.713 1.00 57.25 169 PRO A CA 1
ATOM 1387 C C . PRO A 1 169 ? 25.282 6.826 -15.693 1.00 57.25 169 PRO A C 1
ATOM 1389 O O . PRO A 1 169 ? 25.501 7.006 -14.495 1.00 57.25 169 PRO A O 1
ATOM 1392 N N . SER A 1 170 ? 24.599 5.763 -16.142 1.00 52.78 170 SER A N 1
ATOM 1393 C CA . SER A 1 170 ? 24.080 4.668 -15.299 1.00 52.78 170 SER A CA 1
ATOM 1394 C C . SER A 1 170 ? 25.175 3.842 -14.606 1.00 52.78 170 SER A C 1
ATOM 1396 O O . SER A 1 170 ? 24.952 3.290 -13.532 1.00 52.78 170 SER A O 1
ATOM 1398 N N . ASP A 1 171 ? 26.387 3.806 -15.164 1.00 52.34 171 ASP A N 1
ATOM 1399 C CA . ASP A 1 171 ? 27.505 2.967 -14.704 1.00 52.34 171 ASP A CA 1
ATOM 1400 C C . ASP A 1 171 ? 28.180 3.510 -13.417 1.00 52.34 171 ASP A C 1
ATOM 1402 O O . ASP A 1 171 ? 29.152 2.944 -12.914 1.00 52.34 171 ASP A O 1
ATOM 1406 N N . LYS A 1 172 ? 27.685 4.643 -12.885 1.00 51.78 172 LYS A N 1
ATOM 1407 C CA . LYS A 1 172 ? 28.196 5.328 -11.682 1.00 51.78 172 LYS A CA 1
ATOM 1408 C C . LYS A 1 172 ? 27.310 5.206 -10.441 1.00 51.78 172 LYS A C 1
ATOM 1410 O O . LYS A 1 172 ? 27.718 5.693 -9.389 1.00 51.78 172 LYS A O 1
ATOM 1415 N N . VAL A 1 173 ? 26.138 4.571 -10.508 1.00 46.94 173 VAL A N 1
ATOM 1416 C CA . VAL A 1 173 ? 25.275 4.422 -9.321 1.00 46.94 173 VAL A CA 1
ATOM 1417 C C . VAL A 1 173 ? 25.691 3.180 -8.529 1.00 46.94 173 VAL A C 1
ATOM 1419 O O . VAL A 1 173 ? 24.973 2.190 -8.438 1.00 46.94 173 VAL A O 1
ATOM 1422 N N . VAL A 1 174 ? 26.890 3.234 -7.948 1.00 41.47 174 VAL A N 1
ATOM 1423 C CA . VAL A 1 174 ? 27.212 2.419 -6.774 1.00 41.47 174 VAL A CA 1
ATOM 1424 C C . VAL A 1 174 ? 26.532 3.113 -5.601 1.00 41.47 174 VAL A C 1
ATOM 1426 O O . VAL A 1 174 ? 26.943 4.192 -5.180 1.00 41.47 174 VAL A O 1
ATOM 1429 N N . VAL A 1 175 ? 25.436 2.525 -5.132 1.00 39.88 175 VAL A N 1
ATOM 1430 C CA . VAL A 1 175 ? 24.778 2.909 -3.883 1.00 39.88 175 VAL A CA 1
ATOM 1431 C C . VAL A 1 175 ? 25.750 2.588 -2.749 1.00 39.88 175 VAL A C 1
ATOM 1433 O O . VAL A 1 175 ? 25.896 1.434 -2.354 1.00 39.88 175 VAL A O 1
ATOM 1436 N N . ASP A 1 176 ? 26.457 3.607 -2.267 1.00 33.84 176 ASP A N 1
ATOM 1437 C CA . ASP A 1 176 ? 27.144 3.536 -0.985 1.00 33.84 176 ASP A CA 1
ATOM 1438 C C . ASP A 1 176 ? 26.075 3.603 0.108 1.00 33.84 176 ASP A C 1
ATOM 1440 O O . ASP A 1 176 ? 25.383 4.610 0.294 1.00 33.84 176 ASP A O 1
ATOM 1444 N N . ALA A 1 177 ? 25.869 2.475 0.777 1.00 45.97 177 ALA A N 1
ATOM 1445 C CA . ALA A 1 177 ? 24.974 2.360 1.909 1.00 45.97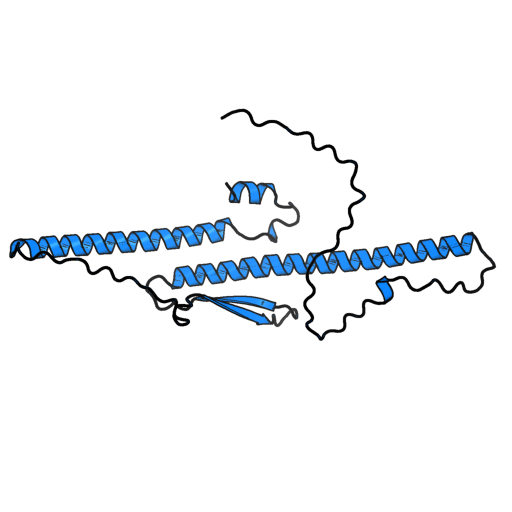 177 ALA A CA 1
ATOM 1446 C C . ALA A 1 177 ? 25.663 2.944 3.143 1.00 45.97 177 ALA A C 1
ATOM 1448 O O . ALA A 1 177 ? 26.134 2.184 3.980 1.00 45.97 177 ALA A O 1
ATOM 1449 N N . SER A 1 178 ? 25.734 4.274 3.239 1.00 43.69 178 SER A N 1
ATOM 1450 C CA . SER A 1 178 ? 25.868 5.068 4.472 1.00 43.69 178 SER A CA 1
ATOM 1451 C C . SER A 1 178 ? 26.115 6.530 4.103 1.00 43.69 178 SER A C 1
ATOM 1453 O O . SER A 1 178 ? 27.224 6.879 3.734 1.00 43.69 178 SER A O 1
ATOM 1455 N N . ASP A 1 179 ? 25.099 7.387 4.196 1.00 31.89 179 ASP A N 1
ATOM 1456 C CA . ASP A 1 179 ? 25.140 8.608 5.018 1.00 31.89 179 ASP A CA 1
ATOM 1457 C C . ASP A 1 179 ? 23.904 9.476 4.733 1.00 31.89 179 ASP A C 1
ATOM 1459 O O . ASP A 1 179 ? 23.463 9.665 3.598 1.00 31.89 179 ASP A O 1
ATOM 1463 N N . SER A 1 180 ? 23.317 9.995 5.806 1.00 43.62 180 SER A N 1
ATOM 1464 C CA . SER A 1 180 ? 22.215 10.943 5.748 1.00 43.62 180 SER A CA 1
ATOM 1465 C C . SER A 1 180 ? 22.723 12.281 5.232 1.00 43.62 180 SER A C 1
ATOM 1467 O O . SER A 1 180 ? 23.498 12.948 5.905 1.00 43.62 180 SER A O 1
ATOM 1469 N N . THR A 1 181 ? 22.207 12.767 4.104 1.00 32.84 181 THR A N 1
ATOM 1470 C CA . THR A 1 181 ? 22.177 14.213 3.856 1.00 32.84 181 THR A CA 1
ATOM 1471 C C . THR A 1 181 ? 20.912 14.602 3.103 1.00 32.84 181 THR A C 1
ATOM 1473 O O . THR A 1 181 ? 20.691 14.271 1.941 1.00 32.84 181 THR A O 1
ATOM 1476 N N . VAL A 1 182 ? 20.076 15.338 3.827 1.00 44.53 182 VAL A N 1
ATOM 1477 C CA . VAL A 1 182 ? 18.878 16.040 3.371 1.00 44.53 182 VAL A CA 1
ATOM 1478 C C . VAL A 1 182 ? 19.214 16.950 2.182 1.00 44.53 182 VAL A C 1
ATOM 1480 O O . VAL A 1 182 ? 20.109 17.789 2.281 1.00 44.53 182 VAL A O 1
ATOM 1483 N N . ARG A 1 183 ? 18.451 16.863 1.084 1.00 32.69 183 ARG A N 1
ATOM 1484 C CA . ARG A 1 183 ? 18.397 17.917 0.056 1.00 32.69 183 ARG A CA 1
ATOM 1485 C C . ARG A 1 183 ? 16.951 18.273 -0.299 1.00 32.69 183 ARG A C 1
ATOM 1487 O O . ARG A 1 183 ? 16.152 17.417 -0.662 1.00 32.69 183 ARG A O 1
ATOM 1494 N N . LEU A 1 184 ? 16.653 19.564 -0.143 1.00 35.94 184 LEU A N 1
ATOM 1495 C CA . LEU A 1 184 ? 15.400 20.254 -0.466 1.00 35.94 184 LEU A CA 1
ATOM 1496 C C . LEU A 1 184 ? 15.081 20.227 -1.976 1.00 35.94 184 LEU A C 1
ATOM 1498 O O . LEU A 1 184 ? 16.010 20.196 -2.786 1.00 35.94 184 LEU A O 1
ATOM 1502 N N . PRO A 1 185 ? 13.794 20.318 -2.370 1.00 37.66 185 PRO A N 1
ATOM 1503 C CA . PRO A 1 185 ? 13.382 20.371 -3.765 1.00 37.66 185 PRO A CA 1
ATOM 1504 C C . PRO A 1 185 ? 13.333 21.822 -4.262 1.00 37.66 185 PRO A C 1
ATOM 1506 O O . PRO A 1 185 ? 12.758 22.693 -3.610 1.00 37.66 185 PRO A O 1
ATOM 1509 N N . GLY A 1 186 ? 13.885 22.081 -5.446 1.00 35.78 186 GLY A N 1
ATOM 1510 C CA . GLY A 1 186 ? 13.680 23.361 -6.118 1.00 35.78 186 GLY A CA 1
ATOM 1511 C C . GLY A 1 186 ? 14.742 23.704 -7.149 1.00 35.78 186 GLY A C 1
ATOM 1512 O O . GLY A 1 186 ? 15.643 24.482 -6.865 1.00 35.78 186 GLY A O 1
ATOM 1513 N N . SER A 1 187 ? 14.598 23.189 -8.367 1.00 32.12 187 SER A N 1
ATOM 1514 C CA . SER A 1 187 ? 14.856 23.999 -9.559 1.00 32.12 187 SER A CA 1
ATOM 1515 C C . SER A 1 187 ? 14.080 23.417 -10.730 1.00 32.12 187 SER A C 1
ATOM 1517 O O . SER A 1 187 ? 14.148 22.222 -11.013 1.00 32.12 187 SER A O 1
ATOM 1519 N N . ALA A 1 188 ? 13.289 24.285 -11.345 1.00 38.94 188 ALA A N 1
ATOM 1520 C CA . ALA A 1 188 ? 12.399 24.009 -12.450 1.00 38.94 188 ALA A CA 1
ATOM 1521 C C . ALA A 1 188 ? 13.158 23.537 -13.695 1.00 38.94 188 ALA A C 1
ATOM 1523 O O . ALA A 1 188 ? 14.177 24.118 -14.051 1.00 38.94 188 ALA A O 1
ATOM 1524 N N . ASN A 1 189 ? 12.582 22.556 -14.388 1.00 31.73 189 ASN A N 1
ATOM 1525 C CA . ASN A 1 189 ? 12.719 22.417 -15.832 1.00 31.73 189 ASN A CA 1
ATOM 1526 C C . ASN A 1 189 ? 11.304 22.477 -16.409 1.00 31.73 189 ASN A C 1
ATOM 1528 O O . ASN A 1 189 ? 10.580 21.486 -16.473 1.00 31.73 189 ASN A O 1
ATOM 1532 N N . THR A 1 190 ? 10.887 23.697 -16.730 1.00 44.19 190 THR A N 1
ATOM 1533 C CA . THR A 1 190 ? 9.829 23.966 -17.696 1.00 44.19 190 THR A CA 1
ATOM 1534 C C . THR A 1 190 ? 10.413 23.683 -19.068 1.00 44.19 190 THR A C 1
ATOM 1536 O O . THR A 1 190 ? 11.290 24.417 -19.504 1.00 44.19 190 THR A O 1
ATOM 1539 N N . ASP A 1 191 ? 10.011 22.582 -19.685 1.00 38.91 191 ASP A N 1
ATOM 1540 C CA . ASP A 1 191 ? 9.609 22.530 -21.091 1.00 38.91 191 ASP A CA 1
ATOM 1541 C C . ASP A 1 191 ? 9.435 21.074 -21.515 1.00 38.91 191 ASP A C 1
ATOM 1543 O O . ASP A 1 191 ? 10.113 20.175 -21.028 1.00 38.91 191 ASP A O 1
ATOM 1547 N N . ILE A 1 192 ? 8.531 20.878 -22.475 1.00 43.03 192 ILE A N 1
ATOM 1548 C CA . ILE A 1 192 ? 8.144 19.609 -23.105 1.00 43.03 192 ILE A CA 1
ATOM 1549 C C . ILE A 1 192 ? 7.016 18.860 -22.374 1.00 43.03 192 ILE A C 1
ATOM 1551 O O . ILE A 1 192 ? 7.192 17.738 -21.920 1.00 43.03 192 ILE A O 1
ATOM 1555 N N . VAL A 1 193 ? 5.811 19.446 -22.367 1.00 38.28 193 VAL A N 1
ATOM 1556 C CA . VAL A 1 193 ? 4.572 18.707 -22.697 1.00 38.28 193 VAL A CA 1
ATOM 1557 C C . VAL A 1 193 ? 3.605 19.669 -23.407 1.00 38.28 193 VAL A C 1
ATOM 1559 O O . VAL A 1 193 ? 2.732 20.273 -22.789 1.00 38.28 193 VAL A O 1
ATOM 1562 N N . GLN A 1 194 ? 3.751 19.823 -24.725 1.00 38.25 194 GLN A N 1
ATOM 1563 C CA . GLN A 1 194 ? 2.614 20.172 -25.579 1.00 38.25 194 GLN A CA 1
ATOM 1564 C C . GLN A 1 194 ? 2.023 18.865 -26.104 1.00 38.25 194 GLN A C 1
ATOM 1566 O O . GLN A 1 194 ? 2.724 18.088 -26.745 1.00 38.25 194 GLN A O 1
ATOM 1571 N N . GLY A 1 195 ? 0.734 18.645 -25.839 1.00 45.34 195 GLY A N 1
ATOM 1572 C CA . GLY A 1 195 ? -0.066 17.668 -26.575 1.00 45.34 195 GLY A CA 1
ATOM 1573 C C . GLY A 1 195 ? -0.638 16.518 -25.756 1.00 45.34 195 GLY A C 1
ATOM 1574 O O . GLY A 1 195 ? -0.316 15.374 -26.037 1.00 45.34 195 GLY A O 1
ATOM 1575 N N . ILE A 1 196 ? -1.547 16.806 -24.817 1.00 40.75 196 ILE A N 1
ATOM 1576 C CA . ILE A 1 196 ? -2.735 15.963 -24.592 1.00 40.75 196 ILE A CA 1
ATOM 1577 C C . ILE A 1 196 ? -3.906 16.910 -24.302 1.00 40.75 196 ILE A C 1
ATOM 1579 O O . ILE A 1 196 ? -4.057 17.408 -23.185 1.00 40.75 196 ILE A O 1
ATOM 1583 N N . GLU A 1 197 ? -4.718 17.188 -25.322 1.00 36.31 197 GLU A N 1
ATOM 1584 C CA . GLU A 1 197 ? -6.036 17.801 -25.149 1.00 36.31 197 GLU A CA 1
ATOM 1585 C C . GLU A 1 197 ? -6.877 16.911 -24.226 1.00 36.31 197 GLU A C 1
ATOM 1587 O O . GLU A 1 197 ? -7.239 15.785 -24.564 1.00 36.31 197 GLU A O 1
ATOM 1592 N N . ARG A 1 198 ? -7.180 17.414 -23.028 1.00 43.88 198 ARG A N 1
ATOM 1593 C CA . ARG A 1 198 ? -8.230 16.860 -22.177 1.00 43.88 198 ARG A CA 1
ATOM 1594 C C . ARG A 1 198 ? -9.531 17.522 -22.598 1.00 43.88 198 ARG A C 1
ATOM 1596 O O . ARG A 1 198 ? -9.765 18.682 -22.276 1.00 43.88 198 ARG A O 1
ATOM 1603 N N . THR A 1 199 ? -10.373 16.789 -23.314 1.00 42.34 199 THR A N 1
ATOM 1604 C C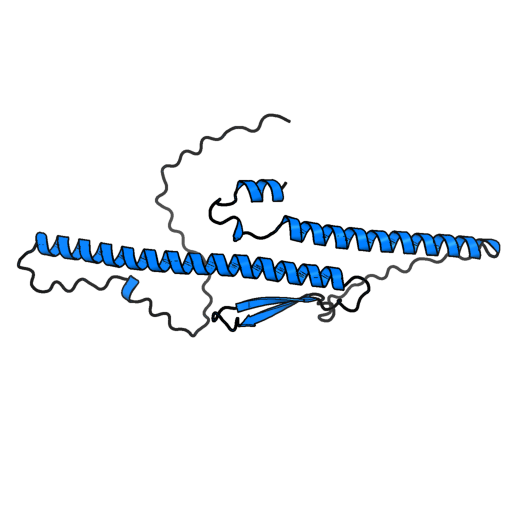A . THR A 1 199 ? -11.767 17.177 -23.523 1.00 42.34 199 THR A CA 1
ATOM 1605 C C . THR A 1 199 ? -12.471 17.214 -22.166 1.00 42.34 199 THR A C 1
ATOM 1607 O O . THR A 1 199 ? -12.710 16.176 -21.547 1.00 42.34 199 THR A O 1
ATOM 1610 N N . SER A 1 200 ? -12.756 18.421 -21.687 1.00 40.59 200 SER A N 1
ATOM 1611 C CA . SER A 1 200 ? -13.637 18.693 -20.554 1.00 40.59 200 SER A CA 1
ATOM 1612 C C . SER A 1 200 ? -15.056 18.217 -20.875 1.00 40.59 200 SER A C 1
ATOM 1614 O O . SER A 1 200 ? -15.585 18.549 -21.934 1.00 40.59 200 SER A O 1
ATOM 1616 N N . ILE A 1 201 ? -15.686 17.476 -19.963 1.00 44.19 201 ILE A N 1
ATOM 1617 C CA . ILE A 1 201 ? -17.135 17.228 -19.983 1.00 44.19 201 ILE A CA 1
ATOM 1618 C C . ILE A 1 201 ? -17.734 18.057 -18.833 1.00 44.19 201 ILE A C 1
ATOM 1620 O O . ILE A 1 201 ? -17.211 17.962 -17.719 1.00 44.19 201 ILE A O 1
ATOM 1624 N N . PRO A 1 202 ? -18.743 18.910 -19.094 1.00 43.69 202 PRO A N 1
ATOM 1625 C CA . PRO A 1 202 ? -19.217 19.915 -18.147 1.00 43.69 202 PRO A CA 1
ATOM 1626 C C . PRO A 1 202 ? -20.077 19.330 -17.017 1.00 43.69 202 PRO A C 1
ATOM 1628 O O . PRO A 1 202 ? -20.736 18.304 -17.175 1.00 43.69 202 PRO A O 1
ATOM 1631 N N . GLU A 1 203 ? -20.049 20.022 -15.875 1.00 46.72 203 GLU A N 1
ATOM 1632 C CA . GLU A 1 203 ? -20.965 19.847 -14.747 1.00 46.72 203 GLU A CA 1
ATOM 1633 C C . GLU A 1 203 ? -22.336 20.470 -15.069 1.00 46.72 203 GLU A C 1
ATOM 1635 O O . GLU A 1 203 ? -22.470 21.687 -15.091 1.00 46.72 203 GLU A O 1
ATOM 1640 N N . GLU A 1 204 ? -23.337 19.621 -15.296 1.00 48.53 204 GLU A N 1
ATOM 1641 C CA . GLU A 1 204 ? -24.794 19.835 -15.170 1.00 48.53 204 GLU A CA 1
ATOM 1642 C C . GLU A 1 204 ? -25.397 18.411 -15.241 1.00 48.53 204 GLU A C 1
ATOM 1644 O O . GLU A 1 204 ? -24.976 17.628 -16.086 1.00 48.53 204 GLU A O 1
ATOM 1649 N N . GLU A 1 205 ? -26.271 17.883 -14.385 1.00 42.88 205 GLU A N 1
ATOM 1650 C CA . GLU A 1 205 ? -27.209 18.395 -13.387 1.00 42.88 205 GLU A CA 1
ATOM 1651 C C . GLU A 1 205 ? -27.234 17.464 -12.142 1.00 42.88 205 GLU A C 1
ATOM 1653 O O . GLU A 1 205 ? -26.777 16.321 -12.196 1.00 42.88 205 GLU A O 1
ATOM 1658 N N . ALA A 1 206 ? -27.776 18.018 -11.048 1.00 39.09 206 ALA A N 1
ATOM 1659 C CA . ALA A 1 206 ? -28.432 17.430 -9.860 1.00 39.09 206 ALA A CA 1
ATOM 1660 C C . ALA A 1 206 ? -28.369 15.908 -9.575 1.00 39.09 206 ALA A C 1
ATOM 1662 O O . ALA A 1 206 ? -28.894 15.090 -10.361 1.00 39.09 206 ALA A O 1
#

Radius of gyration: 30.91 Å; chains: 1; bounding box: 77×37×89 Å

pLDDT: mean 72.77, std 22.45, range [31.73, 97.88]

InterPro domains:
  IPR004331 SPX domain [PF03105] (1-169)
  IPR004331 SPX domain [PS51382] (1-206)
  IPR034092 PHO1, SPX domain [cd14476] (1-159)